Protein AF-A0AAD6KBG1-F1 (afdb_monomer_lite)

pLDDT: mean 76.65, std 17.68, range [28.45, 97.75]

Secondary structure (DSSP, 8-state):
-HHHHHHHTTTB-HHHHHHHHHHHTTT-S---S-HHHHHHHHHH-GGGT-----HHHHHHHHHHHHHHH-GGGB-GGGHHHHHHHHHHHHHHHHHHHHTGGGS-HHHHHHHHHHHHTPPPPPP-SS-------HHHHHHHHHHHHHHHHHHS-TTSPPPHHHHHHHHHHHHHHHHHH--TT------S---HHHHHHHHHHHHHHHHHHTT-S-HHHHHHHHHHH-TT----TTTHHHHHHHHHHHHHHHGGG-SS--HHHHHHHHHHHHHHHHTTTT-------------------

Organism: NCBI:txid889485

Foldseek 3Di:
DLVLCLVCLVFFDPVLLVQLLCLLVVNPDDPPDDSVVSSVSNVPGVLNVDDDDDPVNVVSVVSNVCSSLDLVRGDPVSSVVSLVLLVVLLVLLVVLLVCLVVFDLLLLVLLLCLLVVPFDDQFALDDDPPPDDSVNSSVSSNVSLVVQSVVADSNDQRDQSSLLSSVSSVLRCCLVVVDLPDPRPNSHDFDPVLNVLLVLLSLLLVLLVVVLDDLVLLVVLNCLRPVPDPDDSVCSSVSVSSSSSNCSSNVSRDPDDDPSSVVNSCSSVVSVVVVVVPDDDDDDPPDPDDDDDDDDD

Structure (mmCIF, N/CA/C/O backbone):
data_AF-A0AAD6KBG1-F1
#
_entry.id   AF-A0AAD6KBG1-F1
#
loop_
_atom_site.group_PDB
_atom_site.id
_atom_site.type_symbol
_atom_site.label_atom_id
_atom_site.label_alt_id
_atom_site.label_comp_id
_atom_site.label_asym_id
_atom_site.label_entity_id
_atom_site.label_seq_id
_atom_site.pdbx_PDB_ins_code
_atom_site.Cartn_x
_atom_site.Cartn_y
_atom_site.Cartn_z
_atom_site.occupancy
_atom_site.B_iso_or_equiv
_atom_site.auth_seq_id
_atom_site.auth_comp_id
_atom_site.auth_asym_id
_atom_site.auth_atom_id
_atom_site.pdbx_PDB_model_num
ATOM 1 N N . MET A 1 1 ? 21.901 -2.281 -3.910 1.00 68.38 1 MET A N 1
ATOM 2 C CA . MET A 1 1 ? 22.732 -1.721 -5.001 1.00 68.38 1 MET A CA 1
ATOM 3 C C . MET A 1 1 ? 23.914 -2.606 -5.423 1.00 68.38 1 MET A C 1
ATOM 5 O O . MET A 1 1 ? 23.948 -3.039 -6.568 1.00 68.38 1 MET A O 1
ATOM 9 N N . LYS A 1 2 ? 24.846 -2.957 -4.521 1.00 70.75 2 LYS A N 1
ATOM 10 C CA . LYS A 1 2 ? 26.037 -3.799 -4.805 1.00 70.75 2 LYS A CA 1
ATOM 11 C C . LYS A 1 2 ? 25.769 -5.059 -5.648 1.00 70.75 2 LYS A C 1
ATOM 13 O O . LYS A 1 2 ? 26.420 -5.268 -6.666 1.00 70.75 2 LYS A O 1
ATOM 18 N N . ARG A 1 3 ? 24.779 -5.877 -5.267 1.00 68.06 3 ARG A N 1
ATOM 19 C CA . ARG A 1 3 ? 24.407 -7.110 -5.994 1.00 68.06 3 ARG A CA 1
ATOM 20 C C . ARG A 1 3 ? 23.917 -6.840 -7.426 1.00 68.06 3 ARG A C 1
ATOM 22 O O . ARG A 1 3 ? 24.214 -7.611 -8.335 1.00 68.06 3 ARG A O 1
ATOM 29 N N . MET A 1 4 ? 23.205 -5.733 -7.632 1.00 68.62 4 MET A N 1
ATOM 30 C CA . MET A 1 4 ? 22.679 -5.327 -8.940 1.00 68.62 4 MET A CA 1
ATOM 31 C C . MET A 1 4 ? 23.795 -4.832 -9.866 1.00 68.62 4 MET A C 1
ATOM 33 O O . MET A 1 4 ? 23.851 -5.221 -11.026 1.00 68.62 4 MET A O 1
ATOM 37 N N . LEU A 1 5 ? 24.738 -4.048 -9.339 1.00 78.19 5 LEU A N 1
ATOM 38 C CA . LEU A 1 5 ? 25.905 -3.614 -10.106 1.00 78.19 5 LEU A CA 1
ATOM 39 C C . LEU A 1 5 ? 26.783 -4.805 -10.529 1.00 78.19 5 LEU A C 1
ATOM 41 O O . LEU A 1 5 ? 27.148 -4.920 -11.697 1.00 78.19 5 LEU A O 1
ATOM 45 N N . LEU A 1 6 ? 27.092 -5.714 -9.595 1.00 79.31 6 LEU A N 1
ATOM 46 C CA . LEU A 1 6 ? 27.935 -6.887 -9.864 1.00 79.31 6 LEU A CA 1
ATOM 47 C C . LEU A 1 6 ? 27.314 -7.844 -10.888 1.00 79.31 6 LEU A C 1
ATOM 49 O O . LEU A 1 6 ? 28.028 -8.351 -11.746 1.00 79.31 6 LEU A O 1
ATOM 53 N N . SER A 1 7 ? 25.997 -8.053 -10.837 1.00 75.12 7 SER A N 1
ATOM 54 C CA . SER A 1 7 ? 25.296 -8.918 -11.799 1.00 75.12 7 SER A CA 1
ATOM 55 C C . SER A 1 7 ? 25.211 -8.325 -13.209 1.00 75.12 7 SER A C 1
ATOM 57 O O . SER A 1 7 ? 25.108 -9.072 -14.177 1.00 75.12 7 SER A O 1
ATOM 59 N N . ARG A 1 8 ? 25.289 -6.995 -13.355 1.00 76.12 8 ARG A N 1
ATOM 60 C CA . ARG A 1 8 ? 25.165 -6.298 -14.650 1.00 76.12 8 ARG A CA 1
ATOM 61 C C . ARG A 1 8 ? 26.500 -5.885 -15.273 1.00 76.12 8 ARG A C 1
ATOM 63 O O . ARG A 1 8 ? 26.548 -5.488 -16.436 1.00 76.12 8 ARG A O 1
ATOM 70 N N . LEU A 1 9 ? 27.596 -6.027 -14.535 1.00 83.81 9 LEU A N 1
ATOM 71 C CA . LEU A 1 9 ? 28.958 -5.652 -14.933 1.00 83.81 9 LEU A CA 1
ATOM 72 C C . LEU A 1 9 ? 29.411 -6.304 -16.254 1.00 83.81 9 LEU A C 1
ATOM 74 O O . LEU A 1 9 ? 30.118 -5.689 -17.057 1.00 83.81 9 LEU A O 1
ATOM 78 N N . ASP A 1 10 ? 28.982 -7.541 -16.513 1.00 82.38 10 ASP A N 1
ATOM 79 C CA . ASP A 1 10 ? 29.280 -8.266 -17.754 1.00 82.38 10 ASP A CA 1
ATOM 80 C C . ASP A 1 10 ? 28.405 -7.858 -18.945 1.00 82.38 10 ASP A C 1
ATOM 82 O O . ASP A 1 10 ? 28.804 -8.095 -20.089 1.00 82.38 10 ASP A O 1
ATOM 86 N N . ALA A 1 11 ? 27.285 -7.185 -18.699 1.00 80.25 11 ALA A N 1
ATOM 87 C CA . ALA A 1 11 ? 26.345 -6.728 -19.718 1.00 80.25 11 ALA A CA 1
ATOM 88 C C . ALA A 1 11 ? 26.628 -5.283 -20.185 1.00 80.25 11 ALA A C 1
ATOM 90 O O . ALA A 1 11 ? 26.297 -4.922 -21.318 1.00 80.25 11 ALA A O 1
ATOM 91 N N . LEU A 1 12 ? 27.300 -4.473 -19.357 1.00 84.06 12 LEU A N 1
ATOM 92 C CA . LEU A 1 12 ? 27.691 -3.103 -19.703 1.00 84.06 12 LEU A CA 1
ATOM 93 C C . LEU A 1 12 ? 28.677 -3.057 -20.886 1.00 84.06 12 LEU A C 1
ATOM 95 O O . LEU A 1 12 ? 29.625 -3.861 -20.993 1.00 84.06 12 LEU A O 1
ATOM 99 N N . ASN A 1 13 ? 28.461 -2.079 -21.768 1.00 84.19 13 ASN A N 1
ATOM 100 C CA . ASN A 1 13 ? 29.388 -1.715 -22.834 1.00 84.19 13 ASN A CA 1
ATOM 101 C C . ASN A 1 13 ? 30.577 -0.911 -22.267 1.00 84.19 13 ASN A C 1
ATOM 103 O O . ASN A 1 13 ? 30.634 -0.600 -21.075 1.00 84.19 13 ASN A O 1
ATOM 107 N N . ASN A 1 14 ? 31.578 -0.618 -23.100 1.00 85.50 14 ASN A N 1
ATOM 108 C CA . ASN A 1 14 ? 32.793 0.057 -22.627 1.00 85.50 14 ASN A CA 1
ATOM 109 C C . ASN A 1 14 ? 32.503 1.475 -22.105 1.00 85.50 14 ASN A C 1
ATOM 111 O O . ASN A 1 14 ? 33.122 1.890 -21.130 1.00 85.50 14 ASN A O 1
ATOM 115 N N . LYS A 1 15 ? 31.527 2.182 -22.694 1.00 85.50 15 LYS A N 1
ATOM 116 C CA . LYS A 1 15 ? 31.081 3.505 -22.237 1.00 85.50 15 LYS A CA 1
ATOM 117 C C . LYS A 1 15 ? 30.413 3.419 -20.863 1.00 85.50 15 LYS A C 1
ATOM 119 O O . LYS A 1 15 ? 30.793 4.156 -19.962 1.00 85.50 15 LYS A O 1
ATOM 124 N N . GLY A 1 16 ? 29.488 2.478 -20.673 1.00 85.69 16 GLY A N 1
ATOM 125 C CA . GLY A 1 16 ? 28.824 2.232 -19.393 1.00 85.69 16 GLY A CA 1
ATOM 126 C C . GLY A 1 16 ? 29.807 1.865 -18.282 1.00 85.69 16 GLY A C 1
ATOM 127 O O . GLY A 1 16 ? 29.756 2.437 -17.197 1.00 85.69 16 GLY A O 1
ATOM 128 N N . LEU A 1 17 ? 30.761 0.971 -18.565 1.00 87.44 17 LEU A N 1
ATOM 129 C CA . LEU A 1 17 ? 31.823 0.615 -17.615 1.00 87.44 17 LEU A CA 1
ATOM 130 C C . LEU A 1 17 ? 32.718 1.804 -17.270 1.00 87.44 17 LEU A C 1
ATOM 132 O O . LEU A 1 17 ? 33.063 1.981 -16.106 1.00 87.44 17 LEU A O 1
ATOM 136 N N . HIS A 1 18 ? 33.065 2.625 -18.259 1.00 85.88 18 HIS A N 1
ATOM 137 C CA . HIS A 1 18 ? 33.866 3.821 -18.042 1.00 85.88 18 HIS A CA 1
ATOM 138 C C . HIS A 1 18 ? 33.138 4.839 -17.155 1.00 85.88 18 HIS A C 1
ATOM 140 O O . HIS A 1 18 ? 33.730 5.345 -16.209 1.00 85.88 18 HIS A O 1
ATOM 146 N N . LEU A 1 19 ? 31.850 5.099 -17.409 1.00 87.12 19 LEU A N 1
ATOM 147 C CA . LEU A 1 19 ? 31.040 6.023 -16.607 1.00 87.12 19 LEU A CA 1
ATOM 148 C C . LEU A 1 19 ? 30.915 5.557 -15.153 1.00 87.12 19 LEU A C 1
ATOM 150 O O . LEU A 1 19 ? 31.129 6.344 -14.235 1.00 87.12 19 LEU A O 1
ATOM 154 N N . VAL A 1 20 ? 30.636 4.267 -14.943 1.00 87.94 20 VAL A N 1
ATOM 155 C CA . VAL A 1 20 ? 30.547 3.674 -13.601 1.00 87.94 20 VAL A CA 1
ATOM 156 C C . VAL A 1 20 ? 31.894 3.729 -12.880 1.00 87.94 20 VAL A C 1
ATOM 158 O O . VAL A 1 20 ? 31.947 4.097 -11.709 1.00 87.94 20 VAL A O 1
ATOM 161 N N . ALA A 1 21 ? 32.989 3.390 -13.564 1.00 86.19 21 ALA A N 1
ATOM 162 C CA . ALA A 1 21 ? 34.320 3.434 -12.972 1.00 86.19 21 ALA A CA 1
ATOM 163 C C . ALA A 1 21 ? 34.720 4.873 -12.614 1.00 86.19 21 ALA A C 1
ATOM 165 O O . ALA A 1 21 ? 35.153 5.117 -11.494 1.00 86.19 21 ALA A O 1
ATOM 166 N N . LYS A 1 22 ? 34.487 5.833 -13.518 1.00 85.31 22 LYS A N 1
ATOM 167 C CA . LYS A 1 22 ? 34.753 7.260 -13.297 1.00 85.31 22 LYS A CA 1
ATOM 168 C C . LYS A 1 22 ? 33.977 7.807 -12.100 1.00 85.31 22 LYS A C 1
ATOM 170 O O . LYS A 1 22 ? 34.563 8.521 -11.292 1.00 85.31 22 LYS A O 1
ATOM 175 N N . LEU A 1 23 ? 32.700 7.444 -11.976 1.00 85.88 23 LEU A N 1
ATOM 176 C CA . LEU A 1 23 ? 31.851 7.836 -10.852 1.00 85.88 23 LEU A CA 1
ATOM 177 C C . LEU A 1 23 ? 32.376 7.270 -9.522 1.00 85.88 23 LEU A C 1
ATOM 179 O O . LEU A 1 23 ? 32.490 8.000 -8.546 1.00 85.88 23 LEU A O 1
ATOM 183 N N . LEU A 1 24 ? 32.762 5.992 -9.496 1.00 82.75 24 LEU A N 1
ATOM 184 C CA . LEU A 1 24 ? 33.246 5.315 -8.286 1.00 82.75 24 LEU A CA 1
ATOM 185 C C . LEU A 1 24 ? 34.666 5.710 -7.858 1.00 82.75 24 LEU A C 1
ATOM 187 O O . LEU A 1 24 ? 35.034 5.488 -6.706 1.00 82.75 24 LEU A O 1
ATOM 191 N N . THR A 1 25 ? 35.475 6.257 -8.767 1.00 78.44 25 THR A N 1
ATOM 192 C CA . THR A 1 25 ? 36.850 6.695 -8.477 1.00 78.44 25 THR A CA 1
ATOM 193 C C . THR A 1 25 ? 37.008 8.214 -8.444 1.00 78.44 25 THR A C 1
ATOM 195 O O . THR A 1 25 ? 38.142 8.688 -8.425 1.00 78.44 25 THR A O 1
ATOM 198 N N . GLY A 1 26 ? 35.920 8.990 -8.530 1.00 73.19 26 GLY A N 1
ATOM 199 C CA . GLY A 1 26 ? 35.981 10.457 -8.598 1.00 73.19 26 GLY A CA 1
ATOM 200 C C . GLY A 1 26 ? 36.807 10.984 -9.780 1.00 73.19 26 GLY A C 1
ATOM 201 O O . GLY A 1 26 ? 37.419 12.041 -9.692 1.00 73.19 26 GLY A O 1
ATOM 202 N N . GLY A 1 27 ? 36.905 10.216 -10.870 1.00 69.38 27 GLY A N 1
ATOM 203 C CA . GLY A 1 27 ? 37.733 10.560 -12.031 1.00 69.38 27 GLY A CA 1
ATOM 204 C C . GLY A 1 27 ? 39.252 10.446 -11.841 1.00 69.38 27 GLY A C 1
ATOM 205 O O . GLY A 1 27 ? 39.979 10.768 -12.772 1.00 69.38 27 GLY A O 1
ATOM 206 N N . ALA A 1 28 ? 39.741 9.936 -10.705 1.00 62.44 28 ALA A N 1
ATOM 207 C CA . ALA A 1 28 ? 41.174 9.845 -10.396 1.00 62.44 28 ALA A CA 1
ATOM 208 C C . ALA A 1 28 ? 41.980 8.864 -11.277 1.00 62.44 28 ALA A C 1
ATOM 210 O O . ALA A 1 28 ? 43.204 8.806 -11.182 1.00 62.44 28 ALA A O 1
ATOM 211 N N . VAL A 1 29 ? 41.315 8.065 -12.117 1.00 62.19 29 VAL A N 1
ATOM 212 C CA . VAL A 1 29 ? 41.956 7.042 -12.950 1.00 62.19 29 VAL A CA 1
ATOM 213 C C . VAL A 1 29 ? 41.668 7.331 -14.421 1.00 62.19 29 VAL A C 1
ATOM 215 O O . VAL A 1 29 ? 40.521 7.276 -14.866 1.00 62.19 29 VAL A O 1
ATOM 218 N N . ASN A 1 30 ? 42.723 7.593 -15.196 1.00 60.47 30 ASN A N 1
ATOM 219 C CA . ASN A 1 30 ? 42.636 7.687 -16.652 1.00 60.47 30 ASN A CA 1
ATOM 220 C C . ASN A 1 30 ? 42.481 6.280 -17.239 1.00 60.47 30 ASN A C 1
ATOM 222 O O . ASN A 1 30 ? 43.441 5.527 -17.407 1.00 60.47 30 ASN A O 1
ATOM 226 N N . PHE A 1 31 ? 41.238 5.898 -17.523 1.00 61.97 31 PHE A N 1
ATOM 227 C CA . PHE A 1 31 ? 40.913 4.605 -18.116 1.00 61.97 31 PHE A CA 1
ATOM 228 C C . PHE A 1 31 ? 41.164 4.608 -19.632 1.00 61.97 31 PHE A C 1
ATOM 230 O O . PHE A 1 31 ? 40.227 4.468 -20.410 1.00 61.97 31 PHE A O 1
ATOM 237 N N . GLU A 1 32 ? 42.420 4.700 -20.072 1.00 56.19 32 GLU A N 1
ATOM 238 C CA . GLU A 1 32 ? 42.781 4.474 -2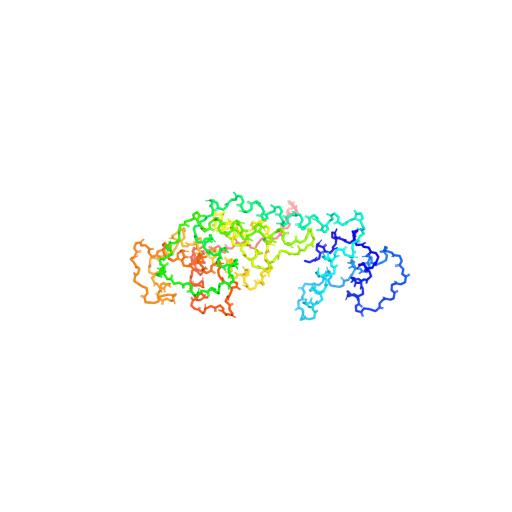1.487 1.00 56.19 32 GLU A CA 1
ATOM 239 C C . GLU A 1 32 ? 42.694 2.990 -21.905 1.00 56.19 32 GLU A C 1
ATOM 241 O O . GLU A 1 32 ? 43.158 2.595 -22.968 1.00 56.19 32 GLU A O 1
ATOM 246 N N . THR A 1 33 ? 42.133 2.099 -21.080 1.00 58.59 33 THR A N 1
ATOM 247 C CA . THR A 1 33 ? 42.447 0.669 -21.180 1.00 58.59 33 THR A CA 1
ATOM 248 C C . THR A 1 33 ? 41.277 -0.297 -21.057 1.00 58.59 33 THR A C 1
ATOM 250 O O . THR A 1 33 ? 40.232 -0.038 -20.464 1.00 58.59 33 THR A O 1
ATOM 253 N N . ALA A 1 34 ? 41.536 -1.465 -21.650 1.00 70.81 34 ALA A N 1
ATOM 254 C CA . ALA A 1 34 ? 40.691 -2.630 -21.828 1.00 70.81 34 ALA A CA 1
ATOM 255 C C . ALA A 1 34 ? 39.693 -2.917 -20.696 1.00 70.81 34 ALA A C 1
ATOM 257 O O . ALA A 1 34 ? 40.028 -2.973 -19.512 1.00 70.81 34 ALA A O 1
ATOM 258 N N . ARG A 1 35 ? 38.475 -3.257 -21.123 1.00 81.75 35 ARG A N 1
ATOM 259 C CA . ARG A 1 35 ? 37.300 -3.655 -20.338 1.00 81.75 35 ARG A CA 1
ATOM 260 C C . ARG A 1 35 ? 37.581 -4.403 -19.028 1.00 81.75 35 ARG A C 1
ATOM 262 O O . ARG A 1 35 ? 36.941 -4.117 -18.023 1.00 81.75 35 ARG A O 1
ATOM 269 N N . LYS A 1 36 ? 38.514 -5.364 -19.026 1.00 81.50 36 LYS A N 1
ATOM 270 C CA . LYS A 1 36 ? 38.871 -6.165 -17.841 1.00 81.50 36 LYS A CA 1
ATOM 271 C C . LYS A 1 36 ? 39.338 -5.286 -16.672 1.00 81.50 36 LYS A C 1
ATOM 273 O O . LYS A 1 36 ? 38.909 -5.517 -15.550 1.00 81.50 36 LYS A O 1
ATOM 278 N N . LYS A 1 37 ? 40.137 -4.248 -16.938 1.00 80.19 37 LYS A N 1
ATOM 279 C CA . LYS A 1 37 ? 40.648 -3.331 -15.908 1.00 80.19 37 LYS A CA 1
ATOM 280 C C . LYS A 1 37 ? 39.537 -2.481 -15.290 1.00 80.19 37 LYS A C 1
ATOM 282 O O . LYS A 1 37 ? 39.473 -2.390 -14.070 1.00 80.19 37 LYS A O 1
ATOM 287 N N . MET A 1 38 ? 38.617 -1.943 -16.100 1.00 85.12 38 MET A N 1
ATOM 288 C CA . MET A 1 38 ? 37.466 -1.179 -15.585 1.00 85.12 38 MET A CA 1
ATOM 289 C C . MET A 1 38 ? 36.618 -2.025 -14.626 1.00 85.12 38 MET A C 1
ATOM 291 O O . MET A 1 38 ? 36.229 -1.557 -13.562 1.00 85.12 38 MET A O 1
ATOM 295 N N . LYS A 1 39 ? 36.381 -3.299 -14.962 1.00 86.06 39 LYS A N 1
ATOM 296 C CA . LYS A 1 39 ? 35.625 -4.209 -14.092 1.00 86.06 39 LYS A CA 1
ATOM 297 C C . LYS A 1 39 ? 36.311 -4.465 -12.757 1.00 86.06 39 LYS A C 1
ATOM 299 O O . LYS A 1 39 ? 35.637 -4.474 -11.734 1.00 86.06 39 LYS A O 1
ATOM 304 N N . GLU A 1 40 ? 37.623 -4.685 -12.768 1.00 84.69 40 GLU A N 1
ATOM 305 C CA . GLU A 1 40 ? 38.382 -4.915 -11.537 1.00 84.69 40 GLU A CA 1
ATOM 306 C C . GLU A 1 40 ? 38.374 -3.681 -10.634 1.00 84.69 40 GLU A C 1
ATOM 308 O O . GLU A 1 40 ? 38.103 -3.806 -9.443 1.00 84.69 40 GLU A O 1
ATOM 313 N N . VAL A 1 41 ? 38.528 -2.482 -11.200 1.00 83.69 41 VAL A N 1
ATOM 314 C CA . VAL A 1 41 ? 38.420 -1.229 -10.438 1.00 83.69 41 VAL A CA 1
ATOM 315 C C . VAL A 1 41 ? 37.031 -1.071 -9.814 1.00 83.69 41 VAL A C 1
ATOM 317 O O . VAL A 1 41 ? 36.922 -0.777 -8.625 1.00 83.69 41 VAL A O 1
ATOM 320 N N . ILE A 1 42 ? 35.963 -1.344 -10.572 1.00 85.50 42 ILE A N 1
ATOM 321 C CA . ILE A 1 42 ? 34.590 -1.285 -10.048 1.00 85.50 42 ILE A CA 1
ATOM 322 C C . ILE A 1 42 ? 34.412 -2.270 -8.884 1.00 85.50 42 ILE A C 1
ATOM 324 O O . ILE A 1 42 ? 33.906 -1.875 -7.834 1.00 85.50 42 ILE A O 1
ATOM 328 N N . LYS A 1 43 ? 34.864 -3.526 -9.035 1.00 83.50 43 LYS A N 1
ATOM 329 C CA . LYS A 1 43 ? 34.784 -4.567 -7.990 1.00 83.50 43 LYS A CA 1
ATOM 330 C C . LYS A 1 43 ? 35.583 -4.212 -6.735 1.00 83.50 43 LYS A C 1
ATOM 332 O O . LYS A 1 43 ? 35.192 -4.603 -5.638 1.00 83.50 43 LYS A O 1
ATOM 337 N N . GLN A 1 44 ? 36.707 -3.516 -6.895 1.00 80.12 44 GLN A N 1
ATOM 338 C CA . GLN A 1 44 ? 37.600 -3.149 -5.799 1.00 80.12 44 GLN A CA 1
ATOM 339 C C . GLN A 1 44 ? 37.211 -1.838 -5.107 1.00 80.12 44 GLN A C 1
ATOM 341 O O . GLN A 1 44 ? 37.740 -1.576 -4.025 1.00 80.12 44 GLN A O 1
ATOM 346 N N . SER A 1 45 ? 36.293 -1.054 -5.685 1.00 78.25 45 SER A N 1
ATOM 347 C CA . SER A 1 45 ? 35.868 0.236 -5.134 1.00 78.25 45 SER A CA 1
ATOM 348 C C . SER A 1 45 ? 35.417 0.137 -3.670 1.00 78.25 45 SER A C 1
ATOM 350 O O . SER A 1 45 ? 34.714 -0.794 -3.264 1.00 78.25 45 SER A O 1
ATOM 352 N N . ARG A 1 46 ? 35.825 1.130 -2.866 1.00 70.12 46 ARG A N 1
ATOM 353 C CA . ARG A 1 46 ? 35.480 1.231 -1.434 1.00 70.12 46 ARG A CA 1
ATOM 354 C C . ARG A 1 46 ? 33.970 1.301 -1.211 1.00 70.12 46 ARG A C 1
ATOM 356 O O . ARG A 1 46 ? 33.472 0.732 -0.249 1.00 70.12 46 ARG A O 1
ATOM 363 N N . PHE A 1 47 ? 33.248 1.860 -2.180 1.00 67.44 47 PHE A N 1
ATOM 364 C CA . PHE A 1 47 ? 31.786 1.893 -2.234 1.00 67.44 47 PHE A CA 1
ATOM 365 C C . PHE A 1 47 ? 31.126 0.502 -2.182 1.00 67.44 47 PHE A C 1
ATOM 367 O O . PHE A 1 47 ? 29.982 0.363 -1.764 1.00 67.44 47 PHE A O 1
ATOM 374 N N . LEU A 1 48 ? 31.827 -0.560 -2.602 1.00 64.06 48 LEU A N 1
ATOM 375 C CA . LEU A 1 48 ? 31.338 -1.936 -2.475 1.00 64.06 48 LEU A CA 1
ATOM 376 C C . LEU A 1 48 ? 31.786 -2.621 -1.176 1.00 64.06 48 LEU A C 1
ATOM 378 O O . LEU A 1 48 ? 31.384 -3.766 -0.950 1.00 64.06 48 LEU A O 1
ATOM 382 N N . ARG A 1 49 ? 32.616 -1.981 -0.346 1.00 60.94 49 ARG A N 1
ATOM 383 C CA . ARG A 1 49 ? 33.173 -2.554 0.890 1.00 60.94 49 ARG A CA 1
ATOM 384 C C . ARG A 1 49 ? 32.593 -1.937 2.164 1.00 60.94 49 ARG A C 1
ATOM 386 O O . ARG A 1 49 ? 32.352 -2.706 3.087 1.00 60.94 49 ARG A O 1
ATOM 393 N N . ASP A 1 50 ? 32.329 -0.632 2.200 1.00 60.03 50 ASP A N 1
ATOM 394 C CA . ASP A 1 50 ? 31.828 0.047 3.405 1.00 60.03 50 ASP A CA 1
ATOM 395 C C . ASP A 1 50 ? 30.294 0.064 3.512 1.00 60.03 50 ASP A C 1
ATOM 397 O O . ASP A 1 50 ? 29.586 0.183 2.513 1.00 60.03 50 ASP A O 1
ATOM 401 N N . GLN A 1 51 ? 29.786 -0.081 4.743 1.00 53.44 51 GLN A N 1
ATOM 402 C CA . GLN A 1 51 ? 28.354 -0.053 5.093 1.00 53.44 51 GLN A CA 1
ATOM 403 C C . GLN A 1 51 ? 27.896 1.279 5.716 1.00 53.44 51 GLN A C 1
ATOM 405 O O . GLN A 1 51 ? 26.702 1.442 5.961 1.00 53.44 51 GLN A O 1
ATOM 410 N N . ASN A 1 52 ? 28.808 2.221 5.981 1.00 50.16 52 ASN A N 1
ATOM 411 C CA . ASN A 1 52 ? 28.468 3.478 6.650 1.00 50.16 52 ASN A CA 1
ATOM 412 C C . ASN A 1 52 ? 28.032 4.550 5.652 1.00 50.16 52 ASN A C 1
ATOM 414 O O . ASN A 1 52 ? 28.726 4.811 4.672 1.00 50.16 52 ASN A O 1
ATOM 418 N N . CYS A 1 53 ? 26.870 5.138 5.933 1.00 48.31 53 CYS A N 1
ATOM 419 C CA . CYS A 1 53 ? 26.135 6.039 5.058 1.00 48.31 53 CYS A CA 1
ATOM 420 C C . CYS A 1 53 ? 26.498 7.500 5.373 1.00 48.31 53 CYS A C 1
ATOM 422 O O . CYS A 1 53 ? 26.072 8.019 6.403 1.00 48.31 53 CYS A O 1
ATOM 424 N N . ASP A 1 54 ? 27.248 8.148 4.480 1.00 55.88 54 ASP A N 1
ATOM 425 C CA . ASP A 1 54 ? 27.416 9.608 4.444 1.00 55.88 54 ASP A CA 1
ATOM 426 C C . ASP A 1 54 ? 26.522 10.213 3.347 1.00 55.88 54 ASP A C 1
ATOM 428 O O . ASP A 1 54 ? 26.166 9.540 2.374 1.00 55.88 54 ASP A O 1
ATOM 432 N N . GLN A 1 55 ? 26.175 11.498 3.476 1.00 52.03 55 GLN A N 1
ATOM 433 C CA . GLN A 1 55 ? 25.313 12.243 2.542 1.00 52.03 55 GLN A CA 1
ATOM 434 C C . GLN A 1 55 ? 25.780 12.113 1.072 1.00 52.03 55 GLN A C 1
ATOM 436 O O . GLN A 1 55 ? 24.961 11.878 0.180 1.00 52.03 55 GLN A O 1
ATOM 441 N N . ASP A 1 56 ? 27.098 12.138 0.841 1.00 58.59 56 ASP A N 1
ATOM 442 C CA . ASP A 1 56 ? 27.741 12.016 -0.478 1.00 58.59 56 ASP A CA 1
ATOM 443 C C . ASP A 1 56 ? 27.529 10.638 -1.136 1.00 58.59 56 ASP A C 1
ATOM 445 O O . ASP A 1 56 ? 27.535 10.505 -2.362 1.00 58.59 56 ASP A O 1
ATOM 449 N N . GLN A 1 57 ? 27.282 9.585 -0.348 1.00 67.69 57 GLN A N 1
ATOM 450 C CA . GLN A 1 57 ? 27.001 8.256 -0.898 1.00 67.69 57 GLN A CA 1
ATOM 451 C C . GLN A 1 57 ? 25.605 8.164 -1.521 1.00 67.69 57 GLN A C 1
ATOM 453 O O . GLN A 1 57 ? 25.404 7.368 -2.440 1.00 67.69 57 GLN A O 1
ATOM 458 N N . THR A 1 58 ? 24.647 8.975 -1.064 1.00 66.00 58 THR A N 1
ATOM 459 C CA . THR A 1 58 ? 23.260 8.939 -1.557 1.00 66.00 58 THR A CA 1
ATOM 460 C C . THR A 1 58 ? 23.164 9.454 -2.993 1.00 66.00 58 THR A C 1
ATOM 462 O O . THR A 1 58 ? 22.513 8.832 -3.835 1.00 66.00 58 THR A O 1
ATOM 465 N N . GLU A 1 59 ? 23.873 10.535 -3.315 1.00 73.38 59 GLU A N 1
ATOM 466 C CA . GLU A 1 59 ? 23.930 11.075 -4.678 1.00 73.38 59 GLU A CA 1
ATOM 467 C C . GLU A 1 59 ? 24.645 10.109 -5.635 1.00 73.38 59 GLU A C 1
ATOM 469 O O . GLU A 1 59 ? 24.143 9.800 -6.720 1.00 73.38 59 GLU A O 1
ATOM 474 N N . ILE A 1 60 ? 25.765 9.525 -5.193 1.00 76.25 60 ILE A N 1
ATOM 475 C CA . ILE A 1 60 ? 26.493 8.500 -5.951 1.00 76.25 60 ILE A CA 1
ATOM 476 C C . ILE A 1 60 ? 25.608 7.269 -6.204 1.00 76.25 60 ILE A C 1
ATOM 478 O O . ILE A 1 60 ? 25.633 6.720 -7.308 1.00 76.25 60 ILE A O 1
ATOM 482 N N . LEU A 1 61 ? 24.792 6.844 -5.228 1.00 74.94 61 LEU A N 1
ATOM 483 C CA . LEU A 1 61 ? 23.831 5.745 -5.382 1.00 74.94 61 LEU A CA 1
ATOM 484 C C . LEU A 1 61 ? 22.784 6.041 -6.460 1.00 74.94 61 LEU A C 1
ATOM 486 O O . LEU A 1 61 ? 22.522 5.164 -7.288 1.00 74.94 61 LEU A O 1
ATOM 490 N N . MET A 1 62 ? 22.213 7.249 -6.477 1.00 75.88 62 MET A N 1
ATOM 491 C CA . MET A 1 62 ? 21.236 7.646 -7.497 1.00 75.88 62 MET A CA 1
ATOM 492 C C . MET A 1 62 ? 21.859 7.685 -8.894 1.00 75.88 62 MET A C 1
ATOM 494 O O . MET A 1 62 ? 21.304 7.120 -9.839 1.00 75.88 62 MET A O 1
ATOM 498 N N . LEU A 1 63 ? 23.045 8.282 -9.028 1.00 80.56 63 LEU A N 1
ATOM 499 C CA . LEU A 1 63 ? 23.759 8.351 -10.304 1.00 80.56 63 LEU A CA 1
ATOM 500 C C . LEU A 1 63 ? 24.156 6.958 -10.810 1.00 80.56 63 LEU A C 1
ATOM 502 O O . LEU A 1 63 ? 23.989 6.652 -11.992 1.00 80.56 63 LEU A O 1
ATOM 506 N N . LEU A 1 64 ? 24.614 6.074 -9.917 1.00 83.44 64 LEU A N 1
ATOM 507 C CA . LEU A 1 64 ? 24.874 4.671 -10.239 1.00 83.44 64 LEU A CA 1
ATOM 508 C C . LEU A 1 64 ? 23.605 3.958 -10.694 1.00 83.44 64 LEU A C 1
ATOM 510 O O . LEU A 1 64 ? 23.657 3.229 -11.682 1.00 83.44 64 LEU A O 1
ATOM 514 N N . TYR A 1 65 ? 22.486 4.150 -9.990 1.00 77.31 65 TYR A N 1
ATOM 515 C CA . TYR A 1 65 ? 21.201 3.548 -10.341 1.00 77.31 65 TYR A CA 1
ATOM 516 C C . TYR A 1 65 ? 20.784 3.948 -11.753 1.00 77.31 65 TYR A C 1
ATOM 518 O O . TYR A 1 65 ? 20.479 3.084 -12.574 1.00 77.31 65 TYR A O 1
ATOM 526 N N . HIS A 1 66 ? 20.864 5.237 -12.070 1.00 78.31 66 HIS A N 1
ATOM 527 C CA . HIS A 1 66 ? 20.500 5.732 -13.388 1.00 78.31 66 HIS A CA 1
ATOM 528 C C . HIS A 1 66 ? 21.434 5.191 -14.485 1.00 78.31 66 HIS A C 1
ATOM 530 O O . HIS A 1 66 ? 20.975 4.712 -15.525 1.00 78.31 66 HIS A O 1
ATOM 536 N N . LEU A 1 67 ? 22.746 5.151 -14.226 1.00 81.62 67 LEU A N 1
ATOM 537 C CA . LEU A 1 67 ? 23.740 4.623 -15.165 1.00 81.62 67 LEU A CA 1
ATOM 538 C C . LEU A 1 67 ? 23.557 3.134 -15.474 1.00 81.62 67 LEU A C 1
ATOM 540 O O . LEU A 1 67 ? 23.696 2.745 -16.635 1.00 81.62 67 LEU A O 1
ATOM 544 N N . ILE A 1 68 ? 23.251 2.303 -14.473 1.00 79.38 68 ILE A N 1
ATOM 545 C CA . ILE A 1 68 ? 23.114 0.847 -14.660 1.00 79.38 68 ILE A CA 1
ATOM 546 C C . ILE A 1 68 ? 21.709 0.397 -15.071 1.00 79.38 68 ILE A C 1
ATOM 548 O O . ILE A 1 68 ? 21.497 -0.800 -15.281 1.00 79.38 68 ILE A O 1
ATOM 552 N N . ASN A 1 69 ? 20.760 1.326 -15.176 1.00 70.50 69 ASN A N 1
ATOM 553 C CA . ASN A 1 69 ? 19.430 1.098 -15.746 1.00 70.50 69 ASN A CA 1
ATOM 554 C C . ASN A 1 69 ? 19.259 1.732 -17.135 1.00 70.50 69 ASN A C 1
ATOM 556 O O . ASN A 1 69 ? 18.322 1.390 -17.842 1.00 70.50 69 ASN A O 1
ATOM 560 N N . SER A 1 70 ? 20.186 2.597 -17.548 1.00 74.19 70 SER A N 1
ATOM 561 C CA . SER A 1 70 ? 20.215 3.246 -18.861 1.00 74.19 70 SER A CA 1
ATOM 562 C C . SER A 1 70 ? 20.528 2.257 -20.002 1.00 74.19 70 SER A C 1
ATOM 564 O O . SER A 1 70 ? 21.671 1.789 -20.082 1.00 74.19 70 SER A O 1
ATOM 566 N N . PRO A 1 71 ? 19.584 1.961 -20.920 1.00 67.56 71 PRO A N 1
ATOM 567 C CA . PRO A 1 71 ? 19.762 0.975 -21.996 1.00 67.56 71 PRO A CA 1
ATOM 568 C C . PRO A 1 71 ? 20.980 1.240 -22.897 1.00 67.56 71 PRO A C 1
ATOM 570 O O . PRO A 1 71 ? 21.698 0.317 -23.279 1.00 67.56 71 PRO A O 1
ATOM 573 N N . GLN A 1 72 ? 21.290 2.511 -23.153 1.00 75.94 72 GLN A N 1
ATOM 574 C CA . GLN A 1 72 ? 22.425 2.985 -23.952 1.00 75.94 72 GLN A CA 1
ATOM 575 C C . GLN A 1 72 ? 23.808 2.610 -23.383 1.00 75.94 72 GLN A C 1
ATOM 577 O O . GLN A 1 72 ? 24.823 2.697 -24.079 1.00 75.94 72 GLN A O 1
ATOM 582 N N . ASN A 1 73 ? 23.874 2.186 -22.117 1.00 81.81 73 ASN A N 1
ATOM 583 C CA . ASN A 1 73 ? 25.109 1.762 -21.455 1.00 81.81 73 ASN A CA 1
ATOM 584 C C . ASN A 1 73 ? 25.356 0.247 -21.551 1.00 81.81 73 ASN A C 1
ATOM 586 O O . ASN A 1 73 ? 26.382 -0.242 -21.066 1.00 81.81 73 ASN A O 1
ATOM 590 N N . PHE A 1 74 ? 24.461 -0.502 -22.197 1.00 74.75 74 PHE A N 1
ATOM 591 C CA . PHE A 1 74 ? 24.562 -1.947 -22.383 1.00 74.75 74 PHE A CA 1
ATOM 592 C C . PHE A 1 74 ? 25.040 -2.309 -23.790 1.00 74.75 74 PHE A C 1
ATOM 594 O O . PHE A 1 74 ? 25.015 -1.503 -24.720 1.00 74.75 74 PHE A O 1
ATOM 601 N N . ARG A 1 75 ? 25.583 -3.520 -23.937 1.00 75.31 75 ARG A N 1
ATOM 602 C CA . ARG A 1 75 ? 25.912 -4.087 -25.255 1.00 75.31 75 ARG A CA 1
ATOM 603 C C . ARG A 1 75 ? 24.611 -4.417 -25.990 1.00 75.31 75 ARG A C 1
ATOM 605 O O . ARG A 1 75 ? 23.689 -4.893 -25.337 1.00 75.31 75 ARG A O 1
ATOM 612 N N . GLU A 1 76 ? 24.557 -4.247 -27.313 1.00 60.78 76 GLU A N 1
ATOM 613 C CA . GLU A 1 76 ? 23.357 -4.541 -28.129 1.00 60.78 76 GLU A CA 1
ATOM 614 C C . GLU A 1 76 ? 22.803 -5.952 -27.868 1.00 60.78 76 GLU A C 1
ATOM 616 O O . GLU A 1 76 ? 21.621 -6.112 -27.581 1.00 60.78 76 GLU A O 1
ATOM 621 N N . ASN A 1 77 ? 23.676 -6.961 -27.785 1.00 53.81 77 ASN A N 1
ATOM 622 C CA . ASN A 1 77 ? 23.281 -8.349 -27.494 1.00 53.81 77 ASN A CA 1
ATOM 623 C C . ASN A 1 77 ? 22.899 -8.602 -26.019 1.00 53.81 77 ASN A C 1
ATOM 625 O O . ASN A 1 77 ? 22.476 -9.698 -25.663 1.00 53.81 77 ASN A O 1
ATOM 629 N N . CYS A 1 78 ? 23.075 -7.612 -25.140 1.00 49.06 78 CYS A N 1
ATOM 630 C CA . CYS A 1 78 ? 22.724 -7.660 -23.718 1.00 49.06 78 CYS A CA 1
ATOM 631 C C . CYS A 1 78 ? 21.590 -6.689 -23.352 1.00 49.06 78 CYS A C 1
ATOM 633 O O . CYS A 1 78 ? 21.223 -6.621 -22.177 1.00 49.06 78 CYS A O 1
ATOM 635 N N . LEU A 1 79 ? 21.000 -5.984 -24.331 1.00 50.09 79 LEU A N 1
ATOM 636 C CA . LEU A 1 79 ? 19.778 -5.193 -24.143 1.00 50.09 79 LEU A CA 1
ATOM 637 C C . LEU A 1 79 ? 18.644 -6.050 -23.568 1.00 50.09 79 LEU A C 1
ATOM 639 O O . LEU A 1 79 ? 17.837 -5.545 -22.800 1.00 50.09 79 LEU A O 1
ATOM 643 N N . ALA A 1 80 ? 18.664 -7.362 -23.823 1.00 49.81 80 ALA A N 1
ATOM 644 C CA . ALA A 1 80 ? 17.779 -8.347 -23.210 1.00 49.81 80 ALA A CA 1
ATOM 645 C C . ALA A 1 80 ? 17.761 -8.315 -21.669 1.00 49.81 80 ALA A C 1
ATOM 647 O O . ALA A 1 80 ? 16.750 -8.691 -21.102 1.00 49.81 80 ALA A O 1
ATOM 648 N N . LEU A 1 81 ? 18.817 -7.861 -20.977 1.00 44.38 81 LEU A N 1
ATOM 649 C CA . LEU A 1 81 ? 18.882 -7.845 -19.503 1.00 44.38 81 LEU A CA 1
ATOM 650 C C . LEU A 1 81 ? 18.272 -6.571 -18.878 1.00 44.38 81 LEU A C 1
ATOM 652 O O . LEU A 1 81 ? 17.687 -6.605 -17.794 1.00 44.38 81 LEU A O 1
ATOM 656 N N . ALA A 1 82 ? 18.399 -5.431 -19.565 1.00 43.69 82 ALA A N 1
ATOM 657 C CA . ALA A 1 82 ? 17.638 -4.227 -19.232 1.00 43.69 82 ALA A CA 1
ATOM 658 C C . ALA A 1 82 ? 16.166 -4.459 -19.605 1.00 43.69 82 ALA A C 1
ATOM 660 O O . ALA A 1 82 ? 15.289 -4.375 -18.744 1.00 43.69 82 ALA A O 1
ATOM 661 N N . ASN A 1 83 ? 15.925 -4.920 -20.836 1.00 45.69 83 ASN A N 1
ATOM 662 C CA . ASN A 1 83 ? 14.610 -5.302 -21.339 1.00 45.69 83 ASN A CA 1
ATOM 663 C C . ASN A 1 83 ? 13.963 -6.413 -20.502 1.00 45.69 83 ASN A C 1
ATOM 665 O O . ASN A 1 83 ? 12.754 -6.379 -20.357 1.00 45.69 83 ASN A O 1
ATOM 669 N N . SER A 1 84 ? 14.701 -7.345 -19.881 1.00 48.62 84 SER A N 1
ATOM 670 C CA . SER A 1 84 ? 14.097 -8.381 -19.023 1.00 48.62 84 SER A CA 1
ATOM 671 C C . SER A 1 84 ? 13.514 -7.801 -17.743 1.00 48.62 84 SER A C 1
ATOM 673 O O . SER A 1 84 ? 12.515 -8.307 -17.250 1.00 48.62 84 SER A O 1
ATOM 675 N N . THR A 1 85 ? 14.113 -6.737 -17.200 1.00 49.97 85 THR A N 1
ATOM 676 C CA . THR A 1 85 ? 13.583 -6.068 -16.003 1.00 49.97 85 THR A CA 1
ATOM 677 C C . THR A 1 85 ? 12.339 -5.246 -16.376 1.00 49.97 85 THR A C 1
ATOM 679 O O . THR A 1 85 ? 11.314 -5.348 -15.707 1.00 49.97 85 THR A O 1
ATOM 682 N N . PHE A 1 86 ? 12.357 -4.536 -17.510 1.00 49.41 86 PHE A N 1
ATOM 683 C CA . PHE A 1 86 ? 11.190 -3.795 -18.020 1.00 49.41 86 PHE A CA 1
ATOM 684 C C . PHE A 1 86 ? 10.036 -4.713 -18.458 1.00 49.41 86 PHE A C 1
ATOM 686 O O . PHE A 1 86 ? 8.896 -4.529 -18.030 1.00 49.41 86 PHE A O 1
ATOM 693 N N . GLN A 1 87 ? 10.331 -5.774 -19.215 1.00 53.38 87 GLN A N 1
ATOM 694 C CA . GLN A 1 87 ? 9.373 -6.829 -19.556 1.00 53.38 87 GLN A CA 1
ATOM 695 C C . GLN A 1 87 ? 8.836 -7.527 -18.301 1.00 53.38 87 GLN A C 1
ATOM 697 O O . GLN A 1 87 ? 7.666 -7.914 -18.288 1.00 53.38 87 GLN A O 1
ATOM 702 N N . SER A 1 88 ? 9.633 -7.645 -17.228 1.00 65.81 88 SER A N 1
ATOM 703 C CA . SER A 1 88 ? 9.152 -8.193 -15.954 1.00 65.81 88 SER A CA 1
ATOM 704 C C . SER A 1 88 ? 8.166 -7.267 -15.240 1.00 65.81 88 SER A C 1
ATOM 706 O O . SER A 1 88 ? 7.167 -7.764 -14.730 1.00 65.81 88 SER A O 1
ATOM 708 N N . HIS A 1 89 ? 8.359 -5.942 -15.268 1.00 72.62 89 HIS A N 1
ATOM 709 C CA . HIS A 1 89 ? 7.401 -4.994 -14.685 1.00 72.62 89 HIS A CA 1
ATOM 71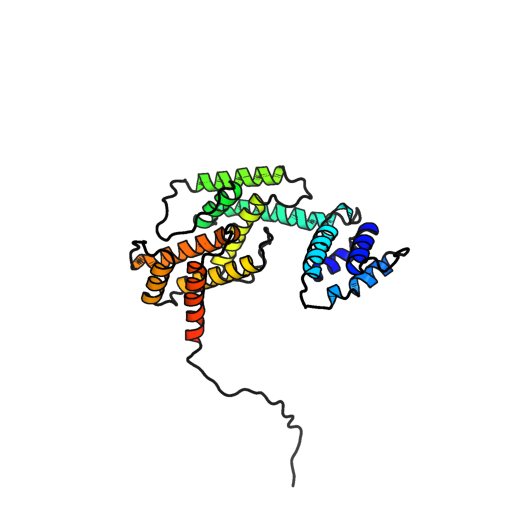0 C C . HIS A 1 89 ? 6.106 -4.911 -15.490 1.00 72.62 89 HIS A C 1
ATOM 712 O O . HIS A 1 89 ? 5.034 -4.945 -14.893 1.00 72.62 89 HIS A O 1
ATOM 718 N N . HIS A 1 90 ? 6.183 -4.876 -16.824 1.00 79.44 90 HIS A N 1
ATOM 719 C CA . HIS A 1 90 ? 4.992 -4.906 -17.674 1.00 79.44 90 HIS A CA 1
ATOM 720 C C . HIS A 1 90 ? 4.209 -6.214 -17.478 1.00 79.44 90 HIS A C 1
ATOM 722 O O . HIS A 1 90 ? 3.007 -6.192 -17.228 1.00 79.44 90 HIS A O 1
ATOM 728 N N . SER A 1 91 ? 4.882 -7.368 -17.508 1.00 80.19 91 SER A N 1
ATOM 729 C CA . SER A 1 91 ? 4.226 -8.667 -17.290 1.00 80.19 91 SER A CA 1
ATOM 730 C C . SER A 1 91 ? 3.632 -8.786 -15.884 1.00 80.19 91 SER A C 1
ATOM 732 O O . SER A 1 91 ? 2.510 -9.263 -15.730 1.00 80.19 91 SER A O 1
ATOM 734 N N . ALA A 1 92 ? 4.344 -8.313 -14.858 1.00 83.19 92 ALA A N 1
ATOM 735 C CA . ALA A 1 92 ? 3.837 -8.295 -13.490 1.00 83.19 92 ALA A CA 1
ATOM 736 C C . ALA A 1 92 ? 2.646 -7.334 -13.333 1.00 83.19 92 ALA A C 1
ATOM 738 O O . ALA A 1 92 ? 1.699 -7.654 -12.619 1.00 83.19 92 ALA A O 1
ATOM 739 N N . ALA A 1 93 ? 2.647 -6.192 -14.028 1.00 88.69 93 ALA A N 1
ATOM 740 C CA . ALA A 1 93 ? 1.506 -5.283 -14.062 1.00 88.69 93 ALA A CA 1
ATOM 741 C C . ALA A 1 93 ? 0.274 -5.980 -14.652 1.00 88.69 93 ALA A C 1
ATOM 743 O O . ALA A 1 93 ? -0.780 -5.975 -14.025 1.00 88.69 93 ALA A O 1
ATOM 744 N N . ILE A 1 94 ? 0.419 -6.661 -15.794 1.00 88.62 94 ILE A N 1
ATOM 745 C CA . ILE A 1 94 ? -0.668 -7.443 -16.403 1.00 88.62 94 ILE A CA 1
ATOM 746 C C . ILE A 1 94 ? -1.182 -8.530 -15.448 1.00 88.62 94 ILE A C 1
ATOM 748 O O . ILE A 1 94 ? -2.391 -8.706 -15.319 1.00 88.62 94 ILE A O 1
ATOM 752 N N . GLN A 1 95 ? -0.298 -9.223 -14.722 1.00 88.50 95 GLN A N 1
ATOM 753 C CA . GLN A 1 95 ? -0.715 -10.207 -13.715 1.00 88.50 95 GLN A CA 1
ATOM 754 C C . GLN A 1 95 ? -1.551 -9.579 -12.593 1.00 88.50 95 GLN A C 1
ATOM 756 O O . GLN A 1 95 ? -2.591 -10.127 -12.238 1.00 88.50 95 GLN A O 1
ATOM 761 N N . VAL A 1 96 ? -1.140 -8.420 -12.069 1.00 91.12 96 VAL A N 1
ATOM 762 C CA . VAL A 1 96 ? -1.926 -7.682 -11.068 1.00 91.12 96 VAL A CA 1
ATOM 763 C C . VAL A 1 96 ? -3.287 -7.270 -11.633 1.00 91.12 96 VAL A C 1
ATOM 765 O O . VAL A 1 96 ? -4.298 -7.425 -10.952 1.00 91.12 96 VAL A O 1
ATOM 768 N N . LEU A 1 97 ? -3.336 -6.785 -12.878 1.00 93.56 97 LEU A N 1
ATOM 769 C CA . LEU A 1 97 ? -4.589 -6.386 -13.527 1.00 93.56 97 LEU A CA 1
ATOM 770 C C . LEU A 1 97 ? -5.537 -7.573 -13.748 1.00 93.56 97 LEU A C 1
ATOM 772 O O . LEU A 1 97 ? -6.750 -7.425 -13.635 1.00 93.56 97 LEU A O 1
ATOM 776 N N . ASN A 1 98 ? -5.008 -8.763 -14.018 1.00 92.06 98 ASN A N 1
ATOM 777 C CA . ASN A 1 98 ? -5.810 -9.981 -14.141 1.00 92.06 98 ASN A CA 1
ATOM 778 C C . ASN A 1 98 ? -6.381 -10.477 -12.803 1.00 92.06 98 ASN A C 1
ATOM 780 O O . ASN A 1 98 ? -7.325 -11.255 -12.824 1.00 92.06 98 ASN A O 1
ATOM 784 N N . GLY A 1 99 ? -5.833 -10.031 -11.668 1.00 91.31 99 GLY A N 1
ATOM 785 C CA . GLY A 1 99 ? -6.280 -10.400 -10.320 1.00 91.31 99 GLY A CA 1
ATOM 786 C C . GLY A 1 99 ? -7.045 -9.300 -9.575 1.00 91.31 99 GLY A C 1
ATOM 787 O O . GLY A 1 99 ? -7.155 -9.359 -8.351 1.00 91.31 99 GLY A O 1
ATOM 788 N N . LEU A 1 100 ? -7.547 -8.262 -10.258 1.00 94.69 100 LEU A N 1
ATOM 789 C CA . LEU A 1 100 ? -8.255 -7.146 -9.603 1.00 94.69 100 LEU A CA 1
ATOM 790 C C . LEU A 1 100 ? -9.510 -7.609 -8.853 1.00 94.69 100 LEU A C 1
ATOM 792 O O . LEU A 1 100 ? -9.871 -7.050 -7.815 1.00 94.69 100 LEU A O 1
ATOM 796 N N . GLU A 1 101 ? -10.177 -8.629 -9.374 1.00 94.38 101 GLU A N 1
ATOM 797 C CA . GLU A 1 101 ? -11.398 -9.205 -8.832 1.00 94.38 101 GLU A CA 1
ATOM 798 C C . GLU A 1 101 ? -11.173 -9.824 -7.441 1.00 94.38 101 GLU A C 1
ATOM 800 O O . GLU A 1 101 ? -12.088 -9.771 -6.612 1.00 94.38 101 GLU A O 1
ATOM 805 N N . ASP A 1 102 ? -9.951 -10.279 -7.144 1.00 91.38 102 ASP A N 1
ATOM 806 C CA . ASP A 1 102 ? -9.556 -10.882 -5.864 1.00 91.38 102 ASP A CA 1
ATOM 807 C C . ASP A 1 102 ? -9.158 -9.845 -4.798 1.00 91.38 102 ASP A C 1
ATOM 809 O O . ASP A 1 102 ? -9.094 -10.148 -3.603 1.00 91.38 102 ASP A O 1
ATOM 813 N N . LEU A 1 103 ? -8.905 -8.593 -5.196 1.00 91.81 103 LEU A N 1
ATOM 814 C CA . LEU A 1 103 ? -8.449 -7.554 -4.271 1.00 91.81 103 LEU A CA 1
ATOM 815 C C . LEU A 1 103 ? -9.585 -7.028 -3.377 1.00 91.81 103 LEU A C 1
ATOM 817 O O . LEU A 1 103 ? -10.713 -6.813 -3.834 1.00 91.81 103 LEU A O 1
ATOM 821 N N . PRO A 1 104 ? -9.324 -6.710 -2.098 1.00 90.88 104 PRO A N 1
ATOM 822 C CA . PRO A 1 104 ? -10.323 -6.085 -1.242 1.00 90.88 104 PRO A CA 1
ATOM 823 C C . PRO A 1 104 ? -10.744 -4.715 -1.794 1.00 90.88 104 PRO A C 1
ATOM 825 O O . PRO A 1 104 ? -9.975 -4.003 -2.441 1.00 90.88 104 PRO A O 1
ATOM 828 N N . THR A 1 105 ? -11.988 -4.315 -1.523 1.00 90.00 105 THR A N 1
ATOM 829 C CA . THR A 1 105 ? -12.553 -3.050 -2.028 1.00 90.00 105 THR A CA 1
ATOM 830 C C . THR A 1 105 ? -11.725 -1.834 -1.603 1.00 90.00 105 THR A C 1
ATOM 832 O O . THR A 1 105 ? -11.577 -0.889 -2.373 1.00 90.00 105 THR A O 1
ATOM 835 N N . GLU A 1 106 ? -11.158 -1.856 -0.398 1.00 89.12 106 GLU A N 1
ATOM 836 C CA . GLU A 1 106 ? -10.251 -0.827 0.107 1.00 89.12 106 GLU A CA 1
ATOM 837 C C . GLU A 1 106 ? -9.011 -0.648 -0.788 1.00 89.12 106 GLU A C 1
ATOM 839 O O . GLU A 1 106 ? -8.656 0.492 -1.095 1.00 89.12 106 GLU A O 1
ATOM 844 N N . ALA A 1 107 ? -8.410 -1.747 -1.261 1.00 92.75 107 ALA A N 1
ATOM 845 C CA . ALA A 1 107 ? -7.262 -1.708 -2.166 1.00 92.75 107 ALA A CA 1
ATOM 846 C C . ALA A 1 107 ? -7.659 -1.125 -3.528 1.00 92.75 107 ALA A C 1
ATOM 848 O O . ALA A 1 107 ? -7.013 -0.199 -4.007 1.00 92.75 107 ALA A O 1
ATOM 849 N N . LEU A 1 108 ? -8.781 -1.572 -4.103 1.00 94.50 108 LEU A N 1
ATOM 850 C CA . LEU A 1 108 ? -9.285 -1.042 -5.378 1.00 94.50 108 LEU A CA 1
ATOM 851 C C . LEU A 1 108 ? -9.560 0.469 -5.315 1.00 94.50 108 LEU A C 1
ATOM 853 O O . LEU A 1 108 ? -9.219 1.219 -6.229 1.00 94.50 108 LEU A O 1
ATOM 857 N N . LEU A 1 109 ? -10.157 0.953 -4.224 1.00 92.12 109 LEU A N 1
ATOM 858 C CA . LEU A 1 109 ? -10.401 2.386 -4.055 1.00 92.12 109 LEU A CA 1
ATOM 859 C C . LEU A 1 109 ? -9.094 3.185 -3.958 1.00 92.12 109 LEU A C 1
ATOM 861 O O . LEU A 1 109 ? -9.023 4.271 -4.533 1.00 92.12 109 LEU A O 1
ATOM 865 N N . ALA A 1 110 ? -8.076 2.656 -3.273 1.00 92.69 110 ALA A N 1
ATOM 866 C CA . ALA A 1 110 ? -6.757 3.279 -3.192 1.00 92.69 110 ALA A CA 1
ATOM 867 C C . ALA A 1 110 ? -6.039 3.282 -4.551 1.00 92.69 110 ALA A C 1
ATOM 869 O O . ALA A 1 110 ? -5.613 4.343 -5.002 1.00 92.69 110 ALA A O 1
ATOM 870 N N . MET A 1 111 ? -6.007 2.149 -5.260 1.00 95.25 111 MET A N 1
ATOM 871 C CA . MET A 1 111 ? -5.468 2.038 -6.625 1.00 95.25 111 MET A CA 1
ATOM 872 C C . MET A 1 111 ? -6.080 3.085 -7.557 1.00 95.25 111 MET A C 1
ATOM 874 O O . MET A 1 111 ? -5.374 3.854 -8.210 1.00 95.25 111 MET A O 1
ATOM 878 N N . ARG A 1 112 ? -7.415 3.187 -7.558 1.00 94.31 112 ARG A N 1
ATOM 879 C CA . ARG A 1 112 ? -8.126 4.202 -8.337 1.00 94.31 112 ARG A CA 1
ATOM 880 C C . ARG A 1 112 ? -7.694 5.621 -7.962 1.00 94.31 112 ARG A C 1
ATOM 882 O O . ARG A 1 112 ? -7.540 6.443 -8.861 1.00 94.31 112 ARG A O 1
ATOM 889 N N . ARG A 1 113 ? -7.544 5.928 -6.666 1.00 92.31 113 ARG A N 1
ATOM 890 C CA . ARG A 1 113 ? -7.097 7.256 -6.214 1.00 92.31 113 ARG A CA 1
ATOM 891 C C . ARG A 1 113 ? -5.716 7.591 -6.771 1.00 92.31 113 ARG A C 1
ATOM 893 O O . ARG A 1 113 ? -5.605 8.650 -7.388 1.00 92.31 113 ARG A O 1
ATOM 900 N N . LYS A 1 114 ? -4.747 6.667 -6.665 1.00 93.19 114 LYS A N 1
ATOM 901 C CA . LYS A 1 114 ? -3.393 6.831 -7.230 1.00 93.19 114 LYS A CA 1
ATOM 902 C C . LYS A 1 114 ? -3.444 7.141 -8.725 1.00 93.19 114 LYS A C 1
ATOM 904 O O . LYS A 1 114 ? -2.893 8.146 -9.154 1.00 93.19 114 LYS A O 1
ATOM 909 N N . LEU A 1 115 ? -4.192 6.346 -9.494 1.00 94.81 115 LEU A N 1
ATOM 910 C CA . LEU A 1 115 ? -4.347 6.550 -10.941 1.00 94.81 115 LEU A CA 1
ATOM 911 C C . LEU A 1 115 ? -5.028 7.877 -11.296 1.00 94.81 115 LEU A C 1
ATOM 913 O O . LEU A 1 115 ? -4.754 8.449 -12.342 1.00 94.81 115 LEU A O 1
ATOM 917 N N . SER A 1 116 ? -5.938 8.363 -10.450 1.00 91.38 116 SER A N 1
ATOM 918 C CA . SER A 1 116 ? -6.626 9.640 -10.672 1.00 91.38 116 SER A CA 1
ATOM 919 C C . SER A 1 116 ? -5.839 10.873 -10.219 1.00 91.38 116 SER A C 1
ATOM 921 O O . SER A 1 116 ? -6.330 11.982 -10.411 1.00 91.38 116 SER A O 1
ATOM 923 N N . GLY A 1 117 ? -4.679 10.703 -9.572 1.00 86.00 117 GLY A N 1
ATOM 924 C CA . GLY A 1 117 ? -3.905 11.812 -8.999 1.00 86.00 117 GLY A CA 1
ATOM 925 C C . GLY A 1 117 ? -4.639 12.581 -7.894 1.00 86.00 117 GLY A C 1
ATOM 926 O O . GLY A 1 117 ? -4.266 13.703 -7.566 1.00 86.00 117 GLY A O 1
ATOM 927 N N . VAL A 1 118 ? -5.710 12.010 -7.331 1.00 83.44 118 VAL A N 1
ATOM 928 C CA . VAL A 1 118 ? -6.482 12.649 -6.260 1.00 83.44 118 VAL A CA 1
ATOM 929 C C . VAL A 1 118 ? -5.707 12.493 -4.952 1.00 83.44 118 VAL A C 1
ATOM 931 O O . VAL A 1 118 ? -5.462 11.349 -4.555 1.00 83.44 118 VAL A O 1
ATOM 934 N N . PRO A 1 119 ? -5.369 13.594 -4.253 1.00 77.94 119 PRO A N 1
ATOM 935 C CA . PRO A 1 119 ? -4.651 13.520 -2.989 1.00 77.94 119 PRO A CA 1
ATOM 936 C C . PRO A 1 119 ? -5.395 12.672 -1.960 1.00 77.94 119 PRO A C 1
ATOM 938 O O . PRO A 1 119 ? -6.624 12.741 -1.836 1.00 77.94 119 PRO A O 1
ATOM 941 N N . ALA A 1 120 ? -4.643 11.889 -1.192 1.00 76.75 120 ALA A N 1
ATOM 942 C CA . ALA A 1 120 ? -5.208 11.152 -0.078 1.00 76.75 120 ALA A CA 1
ATOM 943 C C . ALA A 1 120 ? -5.668 12.111 1.027 1.00 76.75 120 ALA A C 1
ATOM 945 O O . ALA A 1 120 ? -4.939 13.008 1.450 1.00 76.75 120 ALA A O 1
ATOM 946 N N . SER A 1 121 ? -6.879 11.893 1.535 1.00 80.88 121 SER A N 1
ATOM 947 C CA . SER A 1 121 ? -7.310 12.481 2.801 1.00 80.88 121 SER A CA 1
ATOM 948 C C . SER A 1 121 ? -6.808 11.637 3.966 1.00 80.88 121 SER A C 1
ATOM 950 O O . SER A 1 121 ? -6.689 10.419 3.832 1.00 80.88 121 SER A O 1
ATOM 952 N N . ILE A 1 122 ? -6.619 12.260 5.130 1.00 84.81 122 ILE A N 1
ATOM 953 C CA . ILE A 1 122 ? -6.348 11.531 6.373 1.00 84.81 122 ILE A CA 1
ATOM 954 C C . ILE A 1 122 ? -7.501 10.536 6.626 1.00 84.81 122 ILE A C 1
ATOM 956 O O . ILE A 1 122 ? -8.661 10.964 6.646 1.00 84.81 122 ILE A O 1
ATOM 960 N N . PRO A 1 123 ? -7.210 9.230 6.776 1.00 88.00 123 PRO A N 1
ATOM 961 C CA . PRO A 1 123 ? -8.214 8.223 7.105 1.00 88.00 123 PRO A CA 1
ATOM 962 C C . PRO A 1 123 ? -8.946 8.530 8.419 1.00 88.00 123 PRO A C 1
ATOM 964 O O . PRO A 1 123 ? -8.347 9.036 9.366 1.00 88.00 123 PRO A O 1
ATOM 967 N N . CYS A 1 124 ? -10.231 8.181 8.498 1.00 86.75 124 CYS A N 1
ATOM 968 C CA . CYS A 1 124 ? -11.058 8.319 9.702 1.00 86.75 124 CYS A CA 1
ATOM 969 C C . CYS A 1 124 ? -11.944 7.078 9.916 1.00 86.75 124 CYS A C 1
ATOM 971 O O . CYS A 1 124 ? -12.188 6.301 8.990 1.00 86.75 124 CYS A O 1
ATOM 973 N N . LEU A 1 125 ? -12.393 6.837 11.153 1.00 84.25 125 LEU A N 1
ATOM 974 C CA . LEU A 1 125 ? -13.131 5.618 11.514 1.00 84.25 125 LEU A CA 1
ATOM 975 C C . LEU A 1 125 ? -14.531 5.585 10.895 1.00 84.25 125 LEU A C 1
ATOM 977 O O . LEU A 1 125 ? -15.060 4.511 10.586 1.00 84.25 125 LEU A O 1
ATOM 981 N N . LEU A 1 126 ? -15.142 6.756 10.713 1.00 72.38 126 LEU A N 1
ATOM 982 C CA . LEU A 1 126 ? -16.418 6.898 10.027 1.00 72.38 126 LEU A CA 1
ATOM 983 C C . LEU A 1 126 ? -16.182 7.066 8.527 1.00 72.38 126 LEU A C 1
ATOM 985 O O . LEU A 1 126 ? -15.846 8.143 8.040 1.00 72.38 126 LEU A O 1
ATOM 989 N N . LYS A 1 127 ? -16.409 5.991 7.768 1.00 66.38 127 LYS A N 1
ATOM 990 C CA . LYS A 1 127 ? -16.280 6.039 6.309 1.00 66.38 127 LYS A CA 1
ATOM 991 C C . LYS A 1 127 ? -17.229 7.073 5.702 1.00 66.38 127 LYS A C 1
ATOM 993 O O . LYS A 1 127 ? -18.440 7.032 5.926 1.00 66.38 127 LYS A O 1
ATOM 998 N N . LYS A 1 128 ? -16.709 7.880 4.774 1.00 63.09 128 LYS A N 1
ATOM 999 C CA . LYS A 1 128 ? -17.539 8.439 3.699 1.00 63.09 128 LYS A CA 1
ATOM 1000 C C . LYS A 1 128 ? -18.069 7.261 2.874 1.00 63.09 128 LYS A C 1
ATOM 1002 O O . LYS A 1 128 ? -17.289 6.425 2.418 1.00 63.09 128 LYS A O 1
ATOM 1007 N N . LYS A 1 129 ? -19.391 7.148 2.707 1.00 60.22 129 LYS A N 1
ATOM 1008 C CA . LYS A 1 129 ? -19.978 6.110 1.846 1.00 60.22 129 LYS A CA 1
ATOM 1009 C C . LYS A 1 129 ? -19.514 6.344 0.409 1.00 60.22 129 LYS A C 1
ATOM 1011 O O . LYS A 1 129 ? -19.954 7.283 -0.248 1.00 60.22 129 LYS A O 1
ATOM 1016 N N . TYR A 1 130 ? -18.628 5.485 -0.084 1.00 66.56 130 TYR A N 1
ATOM 1017 C CA . TYR A 1 130 ? -18.269 5.463 -1.495 1.00 66.56 130 TYR A CA 1
ATOM 1018 C C . TYR A 1 130 ? -19.333 4.664 -2.251 1.00 66.56 130 TYR A C 1
ATOM 1020 O O . TYR A 1 130 ? -19.261 3.443 -2.328 1.00 66.56 130 TYR A O 1
ATOM 1028 N N . ASN A 1 131 ? -20.323 5.354 -2.822 1.00 69.12 131 ASN A N 1
ATOM 1029 C CA . ASN A 1 131 ? -21.414 4.748 -3.605 1.00 69.12 131 ASN A CA 1
ATOM 1030 C C . ASN A 1 131 ? -20.984 4.295 -5.018 1.00 69.12 131 ASN A C 1
ATOM 1032 O O . ASN A 1 131 ? -21.790 4.286 -5.947 1.00 69.12 131 ASN A O 1
ATOM 1036 N N . ARG A 1 132 ? -19.712 3.933 -5.224 1.00 80.94 132 ARG A N 1
ATOM 1037 C CA . ARG A 1 132 ? -19.260 3.404 -6.518 1.00 80.94 132 ARG A CA 1
ATOM 1038 C C . ARG A 1 132 ? -19.464 1.897 -6.557 1.00 80.94 132 ARG A C 1
ATOM 1040 O O . ARG A 1 132 ? -19.070 1.191 -5.633 1.00 80.94 132 ARG A O 1
ATOM 1047 N N . ARG A 1 133 ? -20.040 1.409 -7.657 1.00 90.81 133 ARG A N 1
ATOM 1048 C CA . ARG A 1 133 ? -20.105 -0.029 -7.941 1.00 90.81 133 ARG A CA 1
ATOM 1049 C C . ARG A 1 133 ? -18.683 -0.569 -8.096 1.00 90.81 133 ARG A C 1
ATOM 1051 O O . ARG A 1 133 ? -17.873 0.055 -8.781 1.00 90.81 133 ARG A O 1
ATOM 1058 N N . ARG A 1 134 ? -18.392 -1.710 -7.468 1.00 93.19 134 ARG A N 1
ATOM 1059 C CA . ARG A 1 134 ? -17.068 -2.355 -7.487 1.00 93.19 134 ARG A CA 1
ATOM 1060 C C . ARG A 1 134 ? -16.569 -2.579 -8.918 1.00 93.19 134 ARG A C 1
ATOM 1062 O O . ARG A 1 134 ? -15.465 -2.153 -9.233 1.00 93.19 134 ARG A O 1
ATOM 1069 N N . ASP A 1 135 ? -17.424 -3.100 -9.793 1.00 94.88 135 ASP A N 1
ATOM 1070 C CA . ASP A 1 135 ? -17.084 -3.374 -11.197 1.00 94.88 135 ASP A CA 1
ATOM 1071 C C . ASP A 1 135 ? -16.691 -2.104 -11.958 1.00 94.88 135 ASP A C 1
ATOM 1073 O O . ASP A 1 135 ? -15.761 -2.108 -12.755 1.00 94.88 135 ASP A O 1
ATOM 1077 N N . SER A 1 136 ? -17.336 -0.973 -11.652 1.00 94.88 136 SER A N 1
ATOM 1078 C CA . SER A 1 136 ? -16.971 0.324 -12.235 1.00 94.88 136 SER A CA 1
ATOM 1079 C C . SER A 1 136 ? -15.584 0.788 -11.781 1.00 94.88 136 SER A C 1
ATOM 1081 O O . SER A 1 136 ? -14.870 1.427 -12.553 1.00 94.88 136 SER A O 1
ATOM 1083 N N . VAL A 1 137 ? -15.187 0.473 -10.543 1.00 95.75 137 VAL A N 1
ATOM 1084 C CA . VAL A 1 137 ? -13.841 0.769 -10.036 1.00 95.75 137 VAL A CA 1
ATOM 1085 C C . VAL A 1 137 ? -12.807 -0.126 -10.719 1.00 95.75 137 VAL A C 1
ATOM 1087 O O . VAL A 1 137 ? -11.797 0.395 -11.180 1.00 95.75 137 VAL A O 1
ATOM 1090 N N . ILE A 1 138 ? -13.079 -1.428 -10.840 1.00 97.25 138 ILE A N 1
ATOM 1091 C CA . ILE A 1 138 ? -12.202 -2.390 -11.528 1.00 97.25 138 ILE A CA 1
ATOM 1092 C C . ILE A 1 138 ? -12.011 -1.990 -12.992 1.00 97.25 138 ILE A C 1
ATOM 1094 O O . ILE A 1 138 ? -10.878 -1.846 -13.440 1.00 97.25 138 ILE A O 1
ATOM 1098 N N . HIS A 1 139 ? -13.104 -1.725 -13.709 1.00 97.06 139 HIS A N 1
ATOM 1099 C CA . HIS A 1 139 ? -13.068 -1.292 -15.104 1.00 97.06 139 HIS A CA 1
ATOM 1100 C C . HIS A 1 139 ? -12.254 -0.003 -15.285 1.00 97.06 139 HIS A C 1
ATOM 1102 O O . HIS A 1 139 ? -11.461 0.108 -16.214 1.00 97.06 139 HIS A O 1
ATOM 1108 N N . TYR A 1 140 ? -12.405 0.968 -14.376 1.00 96.38 140 TYR A N 1
ATOM 1109 C CA . TYR A 1 140 ? -11.591 2.183 -14.406 1.00 96.38 140 TYR A CA 1
ATOM 1110 C C . TYR A 1 140 ? -10.099 1.871 -14.241 1.00 96.38 140 TYR A C 1
ATOM 1112 O O . TYR A 1 140 ? -9.293 2.346 -15.033 1.00 96.38 140 TYR A O 1
ATOM 1120 N N . ILE A 1 141 ? -9.733 1.079 -13.226 1.00 97.75 141 ILE A N 1
ATOM 1121 C CA . ILE A 1 141 ? -8.333 0.720 -12.959 1.00 97.75 141 ILE A CA 1
ATOM 1122 C C . ILE A 1 141 ? -7.735 0.022 -14.177 1.00 97.75 141 ILE A C 1
ATOM 1124 O O . ILE A 1 141 ? -6.697 0.458 -14.662 1.00 97.75 141 ILE A O 1
ATOM 1128 N N . ARG A 1 142 ? -8.421 -1.000 -14.701 1.00 97.75 142 ARG A N 1
ATOM 1129 C CA . ARG A 1 142 ? -7.981 -1.780 -15.859 1.00 97.75 142 ARG A CA 1
ATOM 1130 C C . ARG A 1 142 ? -7.727 -0.881 -17.069 1.00 97.75 142 ARG A C 1
ATOM 1132 O O . ARG A 1 142 ? -6.596 -0.813 -17.534 1.00 97.75 142 ARG A O 1
ATOM 1139 N N . ASN A 1 143 ? -8.722 -0.100 -17.490 1.00 97.12 143 ASN A N 1
ATOM 1140 C CA . ASN A 1 143 ? -8.598 0.727 -18.693 1.00 97.12 143 ASN A CA 1
ATOM 1141 C C . ASN A 1 143 ? -7.539 1.827 -18.548 1.00 97.12 143 ASN A C 1
ATOM 1143 O O . ASN A 1 143 ? -6.806 2.106 -19.494 1.00 97.12 143 ASN A O 1
ATOM 1147 N N . THR A 1 144 ? -7.453 2.484 -17.384 1.00 96.88 144 THR A N 1
ATOM 1148 C CA . THR A 1 144 ? -6.434 3.520 -17.160 1.00 96.88 144 THR A CA 1
ATOM 1149 C C . THR A 1 144 ? -5.033 2.916 -17.136 1.00 96.88 144 THR A C 1
ATOM 1151 O O . THR A 1 144 ? -4.127 3.472 -17.751 1.00 96.88 144 THR A O 1
ATOM 1154 N N . SER A 1 145 ? -4.854 1.771 -16.475 1.00 95.19 145 SER A N 1
ATOM 1155 C CA . SER A 1 145 ? -3.567 1.082 -16.422 1.00 95.19 145 SER A CA 1
ATOM 1156 C C . SER A 1 145 ? -3.134 0.545 -17.784 1.00 95.19 145 SER A C 1
ATOM 1158 O O . SER A 1 145 ? -1.991 0.763 -18.162 1.00 95.19 145 SER A O 1
ATOM 1160 N N . GLU A 1 146 ? -4.022 -0.100 -18.542 1.00 94.00 146 GLU A N 1
ATOM 1161 C CA . GLU A 1 146 ? -3.724 -0.601 -19.893 1.00 94.00 146 GLU A CA 1
ATOM 1162 C C . GLU A 1 146 ? -3.351 0.535 -20.847 1.00 94.00 146 GLU A C 1
ATOM 1164 O O . GLU A 1 146 ? -2.377 0.420 -21.589 1.00 94.00 146 GLU A O 1
ATOM 1169 N N . LYS A 1 147 ? -4.062 1.668 -20.770 1.00 93.69 147 LYS A N 1
ATOM 1170 C CA . LYS A 1 147 ? -3.706 2.868 -21.528 1.00 93.69 147 LYS A CA 1
ATOM 1171 C C . LYS A 1 147 ? -2.294 3.347 -21.178 1.00 93.69 147 LYS A C 1
ATOM 1173 O O . LYS A 1 147 ? -1.474 3.496 -22.078 1.00 93.69 147 LYS A O 1
ATOM 1178 N N . MET A 1 148 ? -1.991 3.521 -19.890 1.00 92.62 148 MET A N 1
ATOM 1179 C CA . MET A 1 148 ? -0.659 3.946 -19.440 1.00 92.62 148 MET A CA 1
ATOM 1180 C C . MET A 1 148 ? 0.439 2.964 -19.872 1.00 92.62 148 MET A C 1
ATOM 1182 O O . MET A 1 148 ? 1.488 3.400 -20.328 1.00 92.62 148 MET A O 1
ATOM 1186 N N . LEU A 1 149 ? 0.185 1.653 -19.788 1.00 89.12 149 LEU A N 1
ATOM 1187 C CA . LEU A 1 149 ? 1.118 0.616 -20.243 1.00 89.12 149 LEU A CA 1
ATOM 1188 C C . LEU A 1 149 ? 1.367 0.679 -21.755 1.00 89.12 149 LEU A C 1
ATOM 1190 O O . LEU A 1 149 ? 2.496 0.476 -22.183 1.00 89.12 149 LEU A O 1
ATOM 1194 N N . SER A 1 150 ? 0.339 0.981 -22.556 1.00 87.31 150 SER A N 1
ATOM 1195 C CA . SER A 1 150 ? 0.480 1.128 -24.011 1.00 87.31 150 SER A CA 1
ATOM 1196 C C . SER A 1 150 ? 1.254 2.385 -24.427 1.00 87.31 150 SER A C 1
ATOM 1198 O O . SER A 1 150 ? 1.871 2.403 -25.489 1.00 87.31 150 SER A O 1
ATOM 1200 N N . GLU A 1 151 ? 1.225 3.427 -23.592 1.00 86.38 151 GLU A N 1
ATOM 1201 C CA . GLU A 1 151 ? 1.941 4.689 -23.806 1.00 86.38 151 GLU A CA 1
ATOM 1202 C C . GLU A 1 151 ? 3.409 4.604 -23.360 1.00 86.38 151 GLU A C 1
ATOM 1204 O O . GLU A 1 151 ? 4.257 5.307 -23.906 1.00 86.38 151 GLU A O 1
ATOM 1209 N N . THR A 1 152 ? 3.729 3.735 -22.395 1.00 73.00 152 THR A N 1
ATOM 1210 C CA . THR A 1 152 ? 5.105 3.452 -21.975 1.00 73.00 152 THR A CA 1
ATOM 1211 C C . THR A 1 152 ? 5.809 2.648 -23.073 1.00 73.00 152 THR A C 1
ATOM 1213 O O . THR A 1 152 ? 5.562 1.454 -23.244 1.00 73.00 152 THR A O 1
ATOM 1216 N N . GLY A 1 153 ? 6.705 3.285 -23.836 1.00 58.38 153 GLY A N 1
ATOM 1217 C CA . GLY A 1 153 ? 7.557 2.577 -24.798 1.00 58.38 153 GLY A CA 1
ATOM 1218 C C . GLY A 1 153 ? 8.301 1.431 -24.102 1.00 58.38 153 GLY A C 1
ATOM 1219 O O . GLY A 1 153 ? 8.693 1.573 -22.948 1.00 58.38 153 GLY A O 1
ATOM 1220 N N . GLY A 1 154 ? 8.493 0.285 -24.771 1.00 53.19 154 GLY A N 1
ATOM 1221 C CA . GLY A 1 154 ? 8.901 -1.001 -24.164 1.00 53.19 154 GLY A CA 1
ATOM 1222 C C . GLY A 1 154 ? 10.225 -1.065 -23.369 1.00 53.19 154 GLY A C 1
ATOM 1223 O O . GLY A 1 154 ? 10.649 -2.161 -23.005 1.00 53.19 154 GLY A O 1
ATOM 1224 N N . GLY A 1 155 ? 10.879 0.069 -23.099 1.00 53.12 155 GLY A N 1
ATOM 1225 C CA . GLY A 1 155 ? 12.049 0.208 -22.230 1.00 53.12 155 GLY A CA 1
ATOM 1226 C C . GLY A 1 155 ? 11.984 1.366 -21.219 1.00 53.12 155 GLY A C 1
ATOM 1227 O O . GLY A 1 155 ? 13.020 1.690 -20.645 1.00 53.12 155 GLY A O 1
ATOM 1228 N N . GLU A 1 156 ? 10.828 2.006 -21.013 1.00 60.53 156 GLU A N 1
ATOM 1229 C CA . GLU A 1 156 ? 10.654 3.092 -20.033 1.00 60.53 156 GLU A CA 1
ATOM 1230 C C . GLU A 1 156 ? 10.104 2.585 -18.684 1.00 60.53 156 GLU A C 1
ATOM 1232 O O . GLU A 1 156 ? 9.429 1.556 -18.604 1.00 60.53 156 GLU A O 1
ATOM 1237 N N . GLU A 1 157 ? 10.431 3.293 -17.596 1.00 72.25 157 GLU A N 1
ATOM 1238 C CA . GLU A 1 157 ? 9.891 3.021 -16.256 1.00 72.25 157 GLU A CA 1
ATOM 1239 C C . GLU A 1 157 ? 8.371 3.258 -16.239 1.00 72.25 157 GLU A C 1
ATOM 1241 O O . GLU A 1 157 ? 7.846 4.091 -16.981 1.00 72.25 157 GLU A O 1
ATOM 1246 N N . LEU A 1 158 ? 7.645 2.514 -15.397 1.00 83.62 158 LEU A N 1
ATOM 1247 C CA . LEU A 1 158 ? 6.206 2.721 -15.247 1.00 83.62 158 LEU A CA 1
ATOM 1248 C C . LEU A 1 158 ? 5.936 4.161 -14.807 1.00 83.62 158 LEU A C 1
ATOM 1250 O O . LEU A 1 158 ? 6.586 4.669 -13.894 1.00 83.62 158 LEU A O 1
ATOM 1254 N N . GLN A 1 159 ? 4.920 4.785 -15.406 1.00 88.06 159 GLN A N 1
ATOM 1255 C CA . GLN A 1 159 ? 4.452 6.096 -14.963 1.00 88.06 159 GLN A CA 1
ATOM 1256 C C . GLN A 1 159 ? 4.149 6.052 -13.457 1.00 88.06 159 GLN A C 1
ATOM 1258 O O . GLN A 1 159 ? 3.497 5.119 -12.980 1.00 88.06 159 GLN A O 1
ATOM 1263 N N . GLU A 1 160 ? 4.589 7.065 -12.708 1.00 88.62 160 GLU A N 1
ATOM 1264 C CA . GLU A 1 160 ? 4.491 7.090 -11.241 1.00 88.62 160 GLU A CA 1
ATOM 1265 C C . GLU A 1 160 ? 3.077 6.762 -10.702 1.00 88.62 160 GLU A C 1
ATOM 1267 O O . GLU A 1 160 ? 2.972 5.948 -9.777 1.00 88.62 160 GLU A O 1
ATOM 1272 N N . PRO A 1 161 ? 1.967 7.281 -11.277 1.00 92.31 161 PRO A N 1
ATOM 1273 C CA . PRO A 1 161 ? 0.621 6.921 -10.824 1.00 92.31 161 PRO A CA 1
ATOM 1274 C C . PRO A 1 161 ? 0.312 5.424 -10.967 1.00 92.31 161 PRO A C 1
ATOM 1276 O O . PRO A 1 161 ? -0.339 4.833 -10.100 1.00 92.31 161 PRO A O 1
ATOM 1279 N N . LEU A 1 162 ? 0.792 4.800 -12.047 1.00 93.00 162 LEU A N 1
ATOM 1280 C CA . LEU A 1 162 ? 0.622 3.374 -12.309 1.00 93.00 162 LEU A CA 1
ATOM 1281 C C . LEU A 1 162 ? 1.481 2.536 -11.360 1.00 93.00 162 LEU A C 1
ATOM 1283 O O . LEU A 1 162 ? 0.968 1.610 -10.735 1.00 93.00 162 LEU A O 1
ATOM 1287 N N . ALA A 1 163 ? 2.752 2.902 -11.198 1.00 90.62 163 ALA A N 1
ATOM 1288 C CA . ALA A 1 163 ? 3.675 2.297 -10.241 1.00 90.62 163 ALA A CA 1
ATOM 1289 C C . ALA A 1 163 ? 3.097 2.286 -8.814 1.00 90.62 163 ALA A C 1
ATOM 1291 O O . ALA A 1 163 ? 2.980 1.230 -8.184 1.00 90.62 163 ALA A O 1
ATOM 1292 N N . LYS A 1 164 ? 2.644 3.450 -8.327 1.00 91.94 164 LYS A N 1
ATOM 1293 C CA . LYS A 1 164 ? 2.012 3.602 -7.007 1.00 91.94 164 LYS A CA 1
ATOM 1294 C C . LYS A 1 164 ? 0.730 2.786 -6.878 1.00 91.94 164 LYS A C 1
ATOM 1296 O O . LYS A 1 164 ? 0.500 2.186 -5.832 1.00 91.94 164 LYS A O 1
ATOM 1301 N N . SER A 1 165 ? -0.098 2.748 -7.924 1.00 94.44 165 SER A N 1
ATOM 1302 C CA . SER A 1 165 ? -1.319 1.937 -7.954 1.00 94.44 165 SER A CA 1
ATOM 1303 C C . SER A 1 165 ? -1.009 0.443 -7.820 1.00 94.44 165 SER A C 1
ATOM 1305 O O . SER A 1 165 ? -1.539 -0.221 -6.933 1.00 94.44 165 SER A O 1
ATOM 1307 N N . LEU A 1 166 ? -0.099 -0.095 -8.634 1.00 93.19 166 LEU A N 1
ATOM 1308 C CA . LEU A 1 166 ? 0.264 -1.517 -8.606 1.00 93.19 166 LEU A CA 1
ATOM 1309 C C . LEU A 1 166 ? 0.935 -1.922 -7.287 1.00 93.19 166 LEU A C 1
ATOM 1311 O O . LEU A 1 166 ? 0.713 -3.028 -6.791 1.00 93.19 166 LEU A O 1
ATOM 1315 N N . ALA A 1 167 ? 1.682 -1.011 -6.660 1.00 91.00 167 ALA A N 1
ATOM 1316 C CA . ALA A 1 167 ? 2.254 -1.237 -5.338 1.00 91.00 167 ALA A CA 1
ATOM 1317 C C . ALA A 1 167 ? 1.184 -1.485 -4.251 1.00 91.00 167 ALA A C 1
ATOM 1319 O O . ALA A 1 167 ? 1.431 -2.257 -3.323 1.00 91.00 167 ALA A O 1
ATOM 1320 N N . ILE A 1 168 ? -0.027 -0.921 -4.384 1.00 93.25 168 ILE A N 1
ATOM 1321 C CA . ILE A 1 168 ? -1.150 -1.204 -3.470 1.00 93.25 168 ILE A CA 1
ATOM 1322 C C . ILE A 1 168 ? -1.561 -2.676 -3.528 1.00 93.25 168 ILE A C 1
ATOM 1324 O O . ILE A 1 168 ? -1.835 -3.273 -2.486 1.00 93.25 168 ILE A O 1
ATOM 1328 N N . ALA A 1 169 ? -1.576 -3.285 -4.717 1.00 90.50 169 ALA A N 1
ATOM 1329 C CA . ALA A 1 169 ? -1.874 -4.710 -4.850 1.00 90.50 169 ALA A CA 1
ATOM 1330 C C . ALA A 1 169 ? -0.829 -5.552 -4.105 1.00 90.50 169 ALA A C 1
ATOM 1332 O O . ALA A 1 169 ? -1.181 -6.462 -3.355 1.00 90.50 169 ALA A O 1
ATOM 1333 N N . GLY A 1 170 ? 0.446 -5.173 -4.219 1.00 86.88 170 GLY A N 1
ATOM 1334 C CA . GLY A 1 170 ? 1.537 -5.765 -3.452 1.00 86.88 170 GLY A CA 1
ATOM 1335 C C . GLY A 1 170 ? 1.332 -5.692 -1.935 1.00 86.88 170 GLY A C 1
ATOM 1336 O O . GLY A 1 170 ? 1.398 -6.711 -1.246 1.00 86.88 170 GLY A O 1
ATOM 1337 N N . LEU A 1 171 ? 1.002 -4.506 -1.417 1.00 89.00 171 LEU A N 1
ATOM 1338 C CA . LEU A 1 171 ? 0.693 -4.304 0.004 1.00 89.00 171 LEU A CA 1
ATOM 1339 C C . LEU A 1 171 ? -0.534 -5.110 0.452 1.00 89.00 171 LEU A C 1
ATOM 1341 O O . LEU A 1 171 ? -0.546 -5.659 1.554 1.00 89.00 171 LEU A O 1
ATOM 1345 N N . SER A 1 172 ? -1.553 -5.226 -0.403 1.00 88.94 172 SER A N 1
ATOM 1346 C CA . SER A 1 172 ? -2.742 -6.034 -0.126 1.00 88.94 172 SER A CA 1
ATOM 1347 C C . SER A 1 172 ? -2.410 -7.526 -0.011 1.00 88.94 172 SER A C 1
ATOM 1349 O O . SER A 1 172 ? -2.976 -8.214 0.837 1.00 88.94 172 SER A O 1
ATOM 1351 N N . VAL A 1 173 ? -1.484 -8.034 -0.829 1.00 82.12 173 VAL A N 1
ATOM 1352 C CA . VAL A 1 173 ? -1.002 -9.423 -0.749 1.00 82.12 173 VAL A CA 1
ATOM 1353 C C . VAL A 1 173 ? -0.157 -9.647 0.510 1.00 82.12 173 VAL A C 1
ATOM 1355 O O . VAL A 1 173 ? -0.295 -10.672 1.182 1.00 82.12 173 VAL A O 1
ATOM 1358 N N . MET A 1 174 ? 0.691 -8.687 0.890 1.00 80.88 174 MET A N 1
ATOM 1359 C CA . MET A 1 174 ? 1.431 -8.744 2.161 1.00 80.88 174 MET A CA 1
ATOM 1360 C C . MET A 1 174 ? 0.480 -8.784 3.362 1.00 80.88 174 MET A C 1
ATOM 1362 O O . MET A 1 174 ? 0.675 -9.562 4.298 1.00 80.88 174 MET A O 1
ATOM 1366 N N . GLN A 1 175 ? -0.590 -7.988 3.314 1.00 80.38 175 GLN A N 1
ATOM 1367 C CA . GLN A 1 175 ? -1.614 -7.952 4.351 1.00 80.38 175 GLN A CA 1
ATOM 1368 C C . GLN A 1 175 ? -2.335 -9.299 4.508 1.00 80.38 175 GLN A C 1
ATOM 1370 O O . GLN A 1 175 ? -2.567 -9.731 5.638 1.00 80.38 175 GLN A O 1
ATOM 1375 N N . THR A 1 176 ? -2.692 -9.967 3.406 1.00 74.25 176 THR A N 1
ATOM 1376 C CA . THR A 1 176 ? -3.433 -11.240 3.446 1.00 74.25 176 THR A CA 1
ATOM 1377 C C . THR A 1 176 ? -2.537 -12.426 3.803 1.00 74.25 176 THR A C 1
ATOM 1379 O O . THR A 1 176 ? -2.940 -13.279 4.592 1.00 74.25 176 THR A O 1
ATOM 1382 N N . SER A 1 177 ? -1.312 -12.469 3.275 1.00 67.88 177 SER A N 1
ATOM 1383 C CA . SER A 1 177 ? -0.357 -13.557 3.526 1.00 67.88 177 SER A CA 1
ATOM 1384 C C . SER A 1 177 ? 0.304 -13.489 4.907 1.00 67.88 177 SER A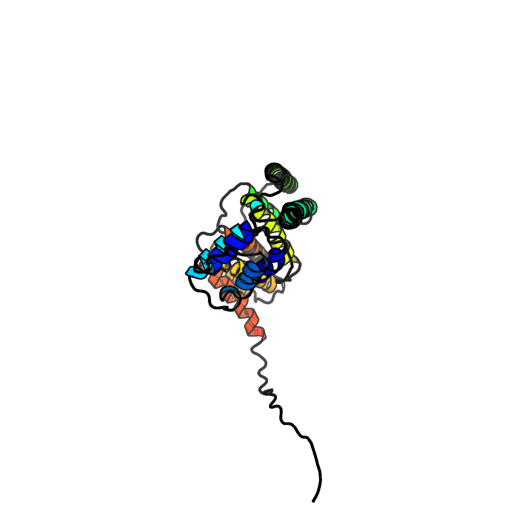 C 1
ATOM 1386 O O . SER A 1 177 ? 0.814 -14.495 5.397 1.00 67.88 177 SER A O 1
ATOM 1388 N N . GLY A 1 178 ? 0.319 -12.315 5.549 1.00 57.91 178 GLY A N 1
ATOM 1389 C CA . GLY A 1 178 ? 0.993 -12.099 6.833 1.00 57.91 178 GLY A CA 1
ATOM 1390 C C . GLY A 1 178 ? 2.521 -12.216 6.761 1.00 57.91 178 GLY A C 1
ATOM 1391 O O . GLY A 1 178 ? 3.179 -12.192 7.803 1.00 57.91 178 GLY A O 1
ATOM 1392 N N . SER A 1 179 ? 3.086 -12.343 5.556 1.00 56.41 179 SER A N 1
ATOM 1393 C CA . SER A 1 179 ? 4.525 -12.386 5.320 1.00 56.41 179 SER A CA 1
ATOM 1394 C C . SER A 1 179 ? 5.038 -10.981 5.029 1.00 56.41 179 SER A C 1
ATOM 1396 O O . SER A 1 179 ? 4.774 -10.418 3.970 1.00 56.41 179 SER A O 1
ATOM 1398 N N . LEU A 1 180 ? 5.826 -10.436 5.957 1.00 53.84 180 LEU A N 1
ATOM 1399 C CA . LEU A 1 180 ? 6.557 -9.175 5.767 1.00 53.84 180 LEU A CA 1
ATOM 1400 C C . LEU A 1 180 ? 7.742 -9.319 4.786 1.00 53.84 180 LEU A C 1
ATOM 1402 O O . LEU A 1 180 ? 8.372 -8.328 4.436 1.00 53.84 180 LEU A O 1
ATOM 1406 N N . ASN A 1 181 ? 8.041 -10.547 4.340 1.00 45.22 181 ASN A N 1
ATOM 1407 C CA . ASN A 1 181 ? 9.199 -10.889 3.506 1.00 45.22 181 ASN A CA 1
ATOM 1408 C C . ASN A 1 181 ? 8.799 -11.360 2.098 1.00 45.22 181 ASN A C 1
ATOM 1410 O O . ASN A 1 181 ? 9.583 -12.034 1.428 1.00 45.22 181 ASN A O 1
ATOM 1414 N N . SER A 1 182 ? 7.574 -11.078 1.644 1.00 46.53 182 SER A N 1
ATOM 1415 C CA . SER A 1 182 ? 7.147 -11.518 0.316 1.00 46.53 182 SER A CA 1
ATOM 1416 C C . SER A 1 182 ? 7.986 -10.843 -0.770 1.00 46.53 182 SER A C 1
ATOM 1418 O O . SER A 1 182 ? 8.118 -9.619 -0.781 1.00 46.53 182 SER A O 1
ATOM 1420 N N . SER A 1 183 ? 8.491 -11.642 -1.709 1.00 48.47 183 SER A N 1
ATOM 1421 C CA . SER A 1 183 ? 9.174 -11.233 -2.942 1.00 48.47 183 SER A CA 1
ATOM 1422 C C . SER A 1 183 ? 8.225 -10.550 -3.941 1.00 48.47 183 SER A C 1
ATOM 1424 O O . SER A 1 183 ? 8.206 -10.888 -5.123 1.00 48.47 183 SER A O 1
ATOM 1426 N N . VAL A 1 184 ? 7.374 -9.647 -3.456 1.00 55.41 184 VAL A N 1
ATOM 1427 C CA . VAL A 1 184 ? 6.447 -8.875 -4.278 1.00 55.41 184 VAL A CA 1
ATOM 1428 C C . VAL A 1 184 ? 7.276 -7.914 -5.113 1.00 55.41 184 VAL A C 1
ATOM 1430 O O . VAL A 1 184 ? 8.147 -7.220 -4.590 1.00 55.41 184 VAL A O 1
ATOM 1433 N N . THR A 1 185 ? 7.011 -7.907 -6.417 1.00 59.62 185 THR A N 1
ATOM 1434 C CA . THR A 1 185 ? 7.631 -6.983 -7.362 1.00 59.62 185 THR A CA 1
ATOM 1435 C C . THR A 1 185 ? 7.471 -5.556 -6.846 1.00 59.62 185 THR A C 1
ATOM 1437 O O . THR A 1 185 ? 6.350 -5.080 -6.663 1.00 59.62 185 THR A O 1
ATOM 1440 N N . ASP A 1 186 ? 8.595 -4.886 -6.581 1.00 70.06 186 ASP A N 1
ATOM 1441 C CA . ASP A 1 186 ? 8.601 -3.511 -6.088 1.00 70.06 186 ASP A CA 1
ATOM 1442 C C . ASP A 1 186 ? 8.259 -2.577 -7.254 1.00 70.06 186 ASP A C 1
ATOM 1444 O O . ASP A 1 186 ? 9.127 -2.173 -8.025 1.00 70.06 186 ASP A O 1
ATOM 1448 N N . PHE A 1 187 ? 6.964 -2.323 -7.456 1.00 77.00 187 PHE A N 1
ATOM 1449 C CA . PHE A 1 187 ? 6.485 -1.445 -8.525 1.00 77.00 187 PHE A CA 1
ATOM 1450 C C . PHE A 1 187 ? 6.786 0.030 -8.253 1.00 77.00 187 PHE A C 1
ATOM 1452 O O . PHE A 1 187 ? 6.748 0.815 -9.192 1.00 77.00 187 PHE A O 1
ATOM 1459 N N . SER A 1 188 ? 7.054 0.415 -6.999 1.00 73.94 188 SER A N 1
ATOM 1460 C CA . SER A 1 188 ? 7.210 1.809 -6.582 1.00 73.94 188 SER A CA 1
ATOM 1461 C C . SER A 1 188 ? 8.393 1.971 -5.636 1.00 73.94 188 SER A C 1
ATOM 1463 O O . SER A 1 188 ? 8.437 1.361 -4.572 1.00 73.94 188 SER A O 1
ATOM 1465 N N . GLN A 1 189 ? 9.310 2.881 -5.957 1.00 75.19 189 GLN A N 1
ATOM 1466 C CA . GLN A 1 189 ? 10.468 3.190 -5.116 1.00 75.19 189 GLN A CA 1
ATOM 1467 C C . GLN A 1 189 ? 10.066 4.023 -3.882 1.00 75.19 189 GLN A C 1
ATOM 1469 O O . GLN A 1 189 ? 10.351 5.213 -3.791 1.00 75.19 189 GLN A O 1
ATOM 1474 N N . PHE A 1 190 ? 9.375 3.414 -2.914 1.00 79.50 190 PHE A N 1
ATOM 1475 C CA . PHE A 1 190 ? 9.077 4.076 -1.641 1.00 79.50 190 PHE A CA 1
ATOM 1476 C C . PHE A 1 190 ? 10.361 4.37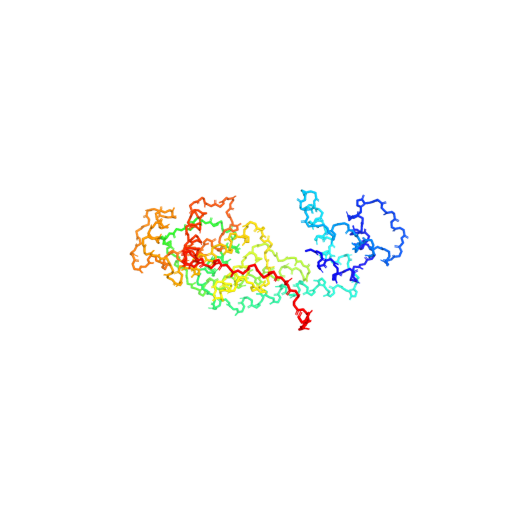5 -0.862 1.00 79.50 190 PHE A C 1
ATOM 1478 O O . PHE A 1 190 ? 11.289 3.556 -0.849 1.00 79.50 190 PHE A O 1
ATOM 1485 N N . SER A 1 191 ? 10.382 5.509 -0.154 1.00 82.75 191 SER A N 1
ATOM 1486 C CA . SER A 1 191 ? 11.493 5.845 0.737 1.00 82.75 191 SER A CA 1
ATOM 1487 C C . SER A 1 191 ? 11.631 4.805 1.864 1.00 82.75 191 SER A C 1
ATOM 1489 O O . SER A 1 191 ? 10.643 4.150 2.230 1.00 82.75 191 SER A O 1
ATOM 1491 N N . PRO A 1 192 ? 12.833 4.635 2.444 1.00 80.12 192 PRO A N 1
ATOM 1492 C CA . PRO A 1 192 ? 13.044 3.726 3.570 1.00 80.12 192 PRO A CA 1
ATOM 1493 C C . PRO A 1 192 ? 12.086 3.984 4.740 1.00 80.12 192 PRO A C 1
ATOM 1495 O O . PRO A 1 192 ? 11.556 3.039 5.321 1.00 80.12 192 PRO A O 1
ATOM 1498 N N . GLU A 1 193 ? 11.804 5.250 5.044 1.00 84.12 193 GLU A N 1
ATOM 1499 C CA . GLU A 1 193 ? 10.910 5.673 6.127 1.00 84.12 193 GLU A CA 1
ATOM 1500 C C . GLU A 1 193 ? 9.472 5.214 5.868 1.00 84.12 193 GLU A C 1
ATOM 1502 O O . GLU A 1 193 ? 8.814 4.689 6.768 1.00 84.12 193 GLU A O 1
ATOM 1507 N N . ILE A 1 194 ? 8.995 5.345 4.625 1.00 87.75 194 ILE A N 1
ATOM 1508 C CA . ILE A 1 194 ? 7.668 4.867 4.226 1.00 87.75 194 ILE A CA 1
ATOM 1509 C C . ILE A 1 194 ? 7.594 3.342 4.302 1.00 87.75 194 ILE A C 1
ATOM 1511 O O . ILE A 1 194 ? 6.606 2.814 4.808 1.00 87.75 194 ILE A O 1
ATOM 1515 N N . LYS A 1 195 ? 8.639 2.621 3.879 1.00 84.75 195 LYS A N 1
ATOM 1516 C CA . LYS A 1 195 ? 8.686 1.151 3.988 1.00 84.75 195 LYS A CA 1
ATOM 1517 C C . LYS A 1 195 ? 8.650 0.688 5.449 1.00 84.75 195 LYS A C 1
ATOM 1519 O O . LYS A 1 195 ? 7.923 -0.249 5.782 1.00 84.75 195 LYS A O 1
ATOM 1524 N N . VAL A 1 196 ? 9.385 1.360 6.339 1.00 84.81 196 VAL A N 1
ATOM 1525 C CA . VAL A 1 196 ? 9.329 1.100 7.789 1.00 84.81 196 VAL A CA 1
ATOM 1526 C C . VAL A 1 196 ? 7.920 1.348 8.326 1.00 84.81 196 VAL A C 1
ATOM 1528 O O . VAL A 1 196 ? 7.375 0.492 9.023 1.00 84.81 196 VAL A O 1
ATOM 1531 N N . LEU A 1 197 ? 7.296 2.468 7.958 1.00 90.56 197 LEU A N 1
ATOM 1532 C CA . LEU A 1 197 ? 5.932 2.788 8.374 1.00 90.56 197 LEU A CA 1
ATOM 1533 C C . LEU A 1 197 ? 4.914 1.746 7.880 1.00 90.56 197 LEU A C 1
ATOM 1535 O O . LEU A 1 197 ? 4.089 1.284 8.666 1.00 90.56 197 LEU A O 1
ATOM 1539 N N . GLN A 1 198 ? 4.987 1.333 6.612 1.00 90.25 198 GLN A N 1
ATOM 1540 C CA . GLN A 1 198 ? 4.125 0.291 6.042 1.00 90.25 198 GLN A CA 1
ATOM 1541 C C . GLN A 1 198 ? 4.240 -1.023 6.828 1.00 90.25 198 GLN A C 1
ATOM 1543 O O . GLN A 1 198 ? 3.223 -1.629 7.166 1.00 90.25 198 GLN A O 1
ATOM 1548 N N . ASN A 1 199 ? 5.458 -1.427 7.197 1.00 86.69 199 ASN A N 1
ATOM 1549 C CA . ASN A 1 199 ? 5.695 -2.623 8.008 1.00 86.69 199 ASN A CA 1
ATOM 1550 C C . ASN A 1 199 ? 5.115 -2.506 9.425 1.00 86.69 199 ASN A C 1
ATOM 1552 O O . ASN A 1 199 ? 4.482 -3.445 9.916 1.00 86.69 199 ASN A O 1
ATOM 1556 N N . GLU A 1 200 ? 5.285 -1.356 10.081 1.00 89.31 200 GLU A N 1
ATOM 1557 C CA . GLU A 1 200 ? 4.717 -1.108 11.411 1.00 89.31 200 GLU A CA 1
ATOM 1558 C C . GLU A 1 200 ? 3.179 -1.123 11.382 1.00 89.31 200 GLU A C 1
ATOM 1560 O O . GLU A 1 200 ? 2.554 -1.682 12.290 1.00 89.31 200 GLU A O 1
ATOM 1565 N N . ILE A 1 201 ? 2.563 -0.587 10.320 1.00 92.50 201 ILE A N 1
ATOM 1566 C CA . ILE A 1 201 ? 1.111 -0.633 10.104 1.00 92.50 201 ILE A CA 1
ATOM 1567 C C . ILE A 1 201 ? 0.638 -2.068 9.831 1.00 92.50 201 ILE A C 1
ATOM 1569 O O . ILE A 1 201 ? -0.323 -2.518 10.457 1.00 92.50 201 ILE A O 1
ATOM 1573 N N . LEU A 1 202 ? 1.313 -2.822 8.954 1.00 89.19 202 LEU A N 1
ATOM 1574 C CA . LEU A 1 202 ? 0.998 -4.232 8.675 1.00 89.19 202 LEU A CA 1
ATOM 1575 C C . LEU A 1 202 ? 1.028 -5.077 9.953 1.00 89.19 202 LEU A C 1
ATOM 1577 O O . LEU A 1 202 ? 0.098 -5.839 10.236 1.00 89.19 202 LEU A O 1
ATOM 1581 N N . LYS A 1 203 ? 2.065 -4.893 10.775 1.00 86.38 203 LYS A N 1
ATOM 1582 C CA . LYS A 1 203 ? 2.189 -5.538 12.085 1.00 86.38 203 LYS A CA 1
ATOM 1583 C C . LYS A 1 203 ? 1.027 -5.165 13.007 1.00 86.38 203 LYS A C 1
ATOM 1585 O O . LYS A 1 203 ? 0.444 -6.049 13.639 1.00 86.38 203 LYS A O 1
ATOM 1590 N N . ALA A 1 204 ? 0.643 -3.892 13.051 1.00 89.88 204 ALA A N 1
ATOM 1591 C CA . ALA A 1 204 ? -0.479 -3.427 13.858 1.00 89.88 204 ALA A CA 1
ATOM 1592 C C . ALA A 1 204 ? -1.826 -4.030 13.413 1.00 89.88 204 ALA A C 1
ATOM 1594 O O . ALA A 1 204 ? -2.594 -4.517 14.251 1.00 89.88 204 ALA A O 1
ATOM 1595 N N . ILE A 1 205 ? -2.085 -4.078 12.102 1.00 89.56 205 ILE A N 1
ATOM 1596 C CA . ILE A 1 205 ? -3.256 -4.737 11.499 1.00 89.56 205 ILE A CA 1
ATOM 1597 C C . ILE A 1 205 ? -3.309 -6.213 11.911 1.00 89.56 205 ILE A C 1
ATOM 1599 O O . ILE A 1 205 ? -4.361 -6.702 12.337 1.00 89.56 205 ILE A O 1
ATOM 1603 N N . TRP A 1 206 ? -2.176 -6.917 11.837 1.00 86.88 206 TRP A N 1
ATOM 1604 C CA . TRP A 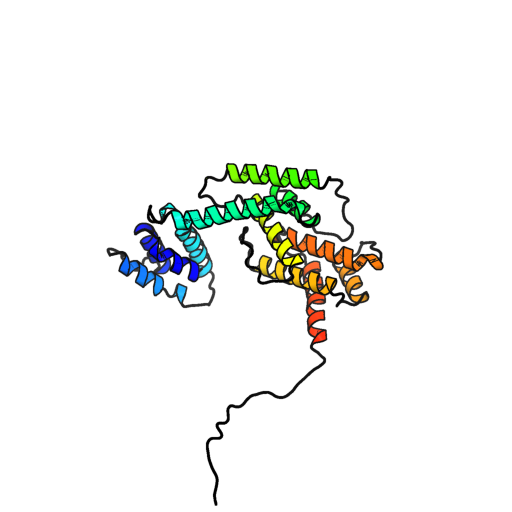1 206 ? -2.082 -8.326 12.215 1.00 86.88 206 TRP A CA 1
ATOM 1605 C C . TRP A 1 206 ? -2.364 -8.554 13.708 1.00 86.88 206 TRP A C 1
ATOM 1607 O O . TRP A 1 206 ? -3.155 -9.431 14.068 1.00 86.88 206 TRP A O 1
ATOM 1617 N N . LEU A 1 207 ? -1.783 -7.734 14.593 1.00 85.06 207 LEU A N 1
ATOM 1618 C CA . LEU A 1 207 ? -2.010 -7.806 16.043 1.00 85.06 207 LEU A CA 1
ATOM 1619 C C . LEU A 1 207 ? -3.482 -7.555 16.414 1.00 85.06 207 LEU A C 1
ATOM 1621 O O . LEU A 1 207 ? -4.041 -8.272 17.254 1.00 85.06 207 LEU A O 1
ATOM 1625 N N . LEU A 1 208 ? -4.127 -6.585 15.758 1.00 85.69 208 LEU A N 1
ATOM 1626 C CA . LEU A 1 208 ? -5.561 -6.317 15.903 1.00 85.69 208 LEU A CA 1
ATOM 1627 C C . LEU A 1 208 ? -6.414 -7.497 15.424 1.00 85.69 208 LEU A C 1
ATOM 1629 O O . LEU A 1 208 ? -7.341 -7.905 16.128 1.00 85.69 208 LEU A O 1
ATOM 1633 N N . GLY A 1 209 ? -6.085 -8.072 14.262 1.00 80.94 209 GLY A N 1
ATOM 1634 C CA . GLY A 1 209 ? -6.795 -9.215 13.681 1.00 80.94 209 GLY A CA 1
ATOM 1635 C C . GLY A 1 209 ? -6.723 -10.473 14.552 1.00 80.94 209 GLY A C 1
ATOM 1636 O O . GLY A 1 209 ? -7.722 -11.169 14.726 1.00 80.94 209 GLY A O 1
ATOM 1637 N N . LYS A 1 210 ? -5.578 -10.721 15.199 1.00 81.00 210 LYS A N 1
ATOM 1638 C CA . LYS A 1 210 ? -5.394 -11.820 16.166 1.00 81.00 210 LYS A CA 1
ATOM 1639 C C . LYS A 1 210 ? -6.038 -11.563 17.535 1.00 81.00 210 LYS A C 1
ATOM 1641 O O . LYS A 1 210 ? -5.850 -12.367 18.443 1.00 81.00 210 LYS A O 1
ATOM 1646 N N . LYS A 1 211 ? -6.785 -10.462 17.704 1.00 79.00 211 LYS A N 1
ATOM 1647 C CA . LYS A 1 211 ? -7.436 -10.054 18.964 1.00 79.00 211 LYS A CA 1
ATOM 1648 C C . LYS A 1 211 ? -6.467 -9.968 20.155 1.00 79.00 211 LYS A C 1
ATOM 1650 O O . LYS A 1 211 ? -6.886 -10.149 21.294 1.00 79.00 211 LYS A O 1
ATOM 1655 N N . LYS A 1 212 ? -5.186 -9.658 19.912 1.00 78.44 212 LYS A N 1
ATOM 1656 C CA . LYS A 1 212 ? -4.174 -9.557 20.981 1.00 78.44 212 LYS A CA 1
ATOM 1657 C C . LYS A 1 212 ? -4.344 -8.317 21.865 1.00 78.44 212 LYS A C 1
ATOM 1659 O O . LYS A 1 212 ? -3.835 -8.296 22.978 1.00 78.44 212 LYS A O 1
ATOM 1664 N N . LEU A 1 213 ? -5.073 -7.312 21.379 1.00 80.06 213 LEU A N 1
ATOM 1665 C CA . LEU A 1 213 ? -5.378 -6.080 22.106 1.00 80.06 213 LEU A CA 1
ATOM 1666 C C . LEU A 1 213 ? -6.690 -6.201 22.888 1.00 80.06 213 LEU A C 1
ATOM 1668 O O . LEU A 1 213 ? -7.729 -6.609 22.341 1.00 80.06 213 LEU A O 1
ATOM 1672 N N . LYS A 1 214 ? -6.664 -5.775 24.153 1.00 85.69 214 LYS A N 1
ATOM 1673 C CA . LYS A 1 214 ? -7.856 -5.651 25.004 1.00 85.69 214 LYS A CA 1
ATOM 1674 C C . LYS A 1 214 ? -8.798 -4.592 24.433 1.00 85.69 214 LYS A C 1
ATOM 1676 O O . LYS A 1 214 ? -8.370 -3.656 23.768 1.00 85.69 214 LYS A O 1
ATOM 1681 N N . LEU A 1 215 ? -10.102 -4.711 24.705 1.00 84.94 215 LEU A N 1
ATOM 1682 C CA . LEU A 1 215 ? -11.090 -3.753 24.180 1.00 84.94 215 LEU A CA 1
ATOM 1683 C C . LEU A 1 215 ? -10.781 -2.314 24.624 1.00 84.94 215 LEU A C 1
ATOM 1685 O O . LEU A 1 215 ? -10.893 -1.405 23.811 1.00 84.94 215 LEU A O 1
ATOM 1689 N N . GLN A 1 216 ? -10.335 -2.134 25.870 1.00 85.75 216 GLN A N 1
ATOM 1690 C CA . GLN A 1 216 ? -9.920 -0.834 26.404 1.00 85.75 216 GLN A CA 1
ATOM 1691 C C . GLN A 1 216 ? -8.775 -0.215 25.595 1.00 85.75 216 GLN A C 1
ATOM 1693 O O . GLN A 1 216 ? -8.853 0.956 25.250 1.00 85.75 216 GLN A O 1
ATOM 1698 N N . GLU A 1 217 ? -7.764 -1.003 25.211 1.00 87.88 217 GLU A N 1
ATOM 1699 C CA . GLU A 1 217 ? -6.662 -0.517 24.369 1.00 87.88 217 GLU A CA 1
ATOM 1700 C C . GLU A 1 217 ? -7.188 -0.064 23.002 1.00 87.88 217 GLU A C 1
ATOM 1702 O O . GLU A 1 217 ? -6.817 0.998 22.519 1.00 87.88 217 GLU A O 1
ATOM 1707 N N . VAL A 1 218 ? -8.127 -0.807 22.406 1.00 89.00 218 VAL A N 1
ATOM 1708 C CA . VAL A 1 218 ? -8.753 -0.419 21.129 1.00 89.00 218 VAL A CA 1
ATOM 1709 C C . VAL A 1 218 ? -9.573 0.874 21.259 1.00 89.00 218 VAL A C 1
ATOM 1711 O O . VAL A 1 218 ? -9.586 1.680 20.333 1.00 89.00 218 VAL A O 1
ATOM 1714 N N . GLN A 1 219 ? -10.217 1.114 22.404 1.00 89.69 219 GLN A N 1
ATOM 1715 C CA . GLN A 1 219 ? -10.908 2.379 22.684 1.00 89.69 219 GLN A CA 1
ATOM 1716 C C . GLN A 1 219 ? -9.929 3.543 22.882 1.00 89.69 219 GLN A C 1
ATOM 1718 O O . GLN A 1 219 ? -10.191 4.642 22.404 1.00 89.69 219 GLN A O 1
ATOM 1723 N N . THR A 1 220 ? -8.779 3.316 23.521 1.00 90.00 220 THR A N 1
ATOM 1724 C CA . THR A 1 220 ? -7.709 4.324 23.586 1.00 90.00 220 THR A CA 1
ATOM 1725 C C . THR A 1 220 ? -7.215 4.688 22.187 1.00 90.00 220 THR A C 1
ATOM 1727 O O . THR A 1 220 ? -7.061 5.865 21.880 1.00 90.00 220 THR A O 1
ATOM 1730 N N . LEU A 1 221 ? -7.038 3.697 21.307 1.00 91.69 221 LEU A N 1
ATOM 1731 C CA . LEU A 1 221 ? -6.637 3.934 19.916 1.00 91.69 221 LEU A CA 1
ATOM 1732 C C . LEU A 1 221 ? -7.683 4.740 19.136 1.00 91.69 221 LEU A C 1
ATOM 1734 O O . LEU A 1 221 ? -7.312 5.590 18.335 1.00 91.69 221 LEU A O 1
ATOM 1738 N N . GLN A 1 222 ? -8.977 4.509 19.381 1.00 91.56 222 GLN A N 1
ATOM 1739 C CA . GLN A 1 222 ? -10.049 5.331 18.810 1.00 91.56 222 GLN A CA 1
ATOM 1740 C C . GLN A 1 222 ? -9.903 6.794 19.220 1.00 91.56 222 GLN A C 1
ATOM 1742 O O . GLN A 1 222 ? -9.925 7.659 18.355 1.00 91.56 222 GLN A O 1
ATOM 1747 N N . LEU A 1 223 ? -9.733 7.064 20.516 1.00 90.38 223 LEU A N 1
ATOM 1748 C CA . LEU A 1 223 ? -9.613 8.432 21.023 1.00 90.38 223 LEU A CA 1
ATOM 1749 C C . LEU A 1 223 ? -8.395 9.165 20.449 1.00 90.38 223 LEU A C 1
ATOM 1751 O O . LEU A 1 223 ? -8.450 10.374 20.259 1.00 90.38 223 LEU A O 1
ATOM 1755 N N . LEU A 1 224 ? -7.316 8.438 20.155 1.00 91.12 224 LEU A N 1
ATOM 1756 C CA . LEU A 1 224 ? -6.129 9.002 19.517 1.00 91.12 224 LEU A CA 1
ATOM 1757 C C . LEU A 1 224 ? -6.358 9.296 18.033 1.00 91.12 224 LEU A C 1
ATOM 1759 O O . LEU A 1 224 ? -6.039 10.384 17.566 1.00 91.12 224 LEU A O 1
ATOM 1763 N N . LEU A 1 225 ? -6.888 8.327 17.285 1.00 90.56 225 LEU A N 1
ATOM 1764 C CA . LEU A 1 225 ? -6.936 8.399 15.823 1.00 90.56 225 LEU A CA 1
ATOM 1765 C C . LEU A 1 225 ? -8.157 9.146 15.282 1.00 90.56 225 LEU A C 1
ATOM 1767 O O . LEU A 1 225 ? -8.066 9.784 14.238 1.00 90.56 225 LEU A O 1
ATOM 1771 N N . ASP A 1 226 ? -9.296 9.050 15.962 1.00 89.69 226 ASP A N 1
ATOM 1772 C CA . ASP A 1 226 ? -10.540 9.706 15.567 1.00 89.69 226 ASP A CA 1
ATOM 1773 C C . ASP A 1 226 ? -11.437 9.919 16.808 1.00 89.69 226 ASP A C 1
ATOM 1775 O O . ASP A 1 226 ? -12.373 9.147 17.057 1.00 89.69 226 ASP A O 1
ATOM 1779 N N . PRO A 1 227 ? -11.138 10.946 17.633 1.00 86.25 227 PRO A N 1
ATOM 1780 C CA . PRO A 1 227 ? -11.785 11.163 18.932 1.00 86.25 227 PRO A CA 1
ATOM 1781 C C . PRO A 1 227 ? -13.293 11.390 18.838 1.00 86.25 227 PRO A C 1
ATOM 1783 O O . PRO A 1 227 ? -14.026 11.079 19.775 1.00 86.25 227 PRO A O 1
ATOM 1786 N N . ASN A 1 228 ? -13.761 11.903 17.701 1.00 84.94 228 ASN A N 1
ATOM 1787 C CA . ASN A 1 228 ? -15.166 12.226 17.472 1.00 84.94 228 ASN A CA 1
ATOM 1788 C C . ASN A 1 228 ? -15.947 11.057 16.850 1.00 84.94 228 ASN A C 1
ATOM 1790 O O . ASN A 1 228 ? -17.150 11.174 16.607 1.00 84.94 228 ASN A O 1
ATOM 1794 N N . ALA A 1 229 ? -15.290 9.929 16.569 1.00 86.94 229 ALA A N 1
ATOM 1795 C CA . ALA A 1 229 ? -15.944 8.785 15.961 1.00 86.94 229 ALA A CA 1
ATOM 1796 C C . ALA A 1 229 ? -16.957 8.143 16.912 1.00 86.94 229 ALA A C 1
ATOM 1798 O O . ALA A 1 229 ? -16.614 7.712 18.011 1.00 86.94 229 ALA A O 1
ATOM 1799 N N . ASN A 1 230 ? -18.192 7.967 16.445 1.00 85.00 230 ASN A N 1
ATOM 1800 C CA . ASN A 1 230 ? -19.203 7.183 17.147 1.00 85.00 230 ASN A CA 1
ATOM 1801 C C . ASN A 1 230 ? -19.300 5.774 16.543 1.00 85.00 230 ASN A C 1
ATOM 1803 O O . ASN A 1 230 ? -20.180 5.485 15.731 1.00 85.00 230 ASN A O 1
ATOM 1807 N N . VAL A 1 231 ? -18.351 4.902 16.895 1.00 85.19 231 VAL A N 1
ATOM 1808 C CA . VAL A 1 231 ? -18.315 3.511 16.418 1.00 85.19 231 VAL A CA 1
ATOM 1809 C C . VAL A 1 231 ? -18.806 2.559 17.514 1.00 85.19 231 VAL A C 1
ATOM 1811 O O . VAL A 1 231 ? -18.262 2.572 18.621 1.00 85.19 231 VAL A O 1
ATOM 1814 N N . PRO A 1 232 ? -19.770 1.663 17.227 1.00 86.38 232 PRO A N 1
ATOM 1815 C CA . PRO A 1 232 ? -20.197 0.650 18.187 1.00 86.38 232 PRO A CA 1
ATOM 1816 C C . PRO A 1 232 ? -19.034 -0.242 18.647 1.00 86.38 232 PRO A C 1
ATOM 1818 O O . PRO A 1 232 ? -18.232 -0.709 17.833 1.00 86.38 232 PRO A O 1
ATOM 1821 N N . LYS A 1 233 ? -18.978 -0.560 19.950 1.00 85.44 233 LYS A N 1
ATOM 1822 C CA . LYS A 1 233 ? -17.894 -1.370 20.553 1.00 85.44 233 LYS A CA 1
ATOM 1823 C C . LYS A 1 233 ? -17.677 -2.712 19.839 1.00 85.44 233 LYS A C 1
ATOM 1825 O O . LYS A 1 233 ? -16.535 -3.132 19.663 1.00 85.44 233 LYS A O 1
ATOM 1830 N N . GLY A 1 234 ? -18.759 -3.363 19.401 1.00 84.88 234 GLY A N 1
ATOM 1831 C CA . GLY A 1 234 ? -18.707 -4.645 18.686 1.00 84.88 234 GLY A CA 1
ATOM 1832 C C . GLY A 1 234 ? -18.015 -4.569 17.320 1.00 84.88 234 GLY A C 1
ATOM 1833 O O . GLY A 1 234 ? -17.354 -5.520 16.915 1.00 84.88 234 GLY A O 1
ATOM 1834 N N . SER A 1 235 ? -18.095 -3.421 16.641 1.00 88.00 235 SER A N 1
ATOM 1835 C CA . SER A 1 235 ? -17.473 -3.182 15.332 1.00 88.00 235 SER A CA 1
ATOM 1836 C C . SER A 1 235 ? -16.142 -2.436 15.406 1.00 88.00 235 SER A C 1
ATOM 1838 O O . SER A 1 235 ? -15.469 -2.300 14.386 1.00 88.00 235 SER A O 1
ATOM 1840 N N . LEU A 1 236 ? -15.742 -1.955 16.588 1.00 89.38 236 LEU A N 1
ATOM 1841 C CA . LEU A 1 236 ? -14.610 -1.041 16.737 1.00 89.38 236 LEU A CA 1
ATOM 1842 C C . LEU A 1 236 ? -13.294 -1.626 16.215 1.00 89.38 236 LEU A C 1
ATOM 1844 O O . LEU A 1 236 ? -12.562 -0.949 15.503 1.00 89.38 236 LEU A O 1
ATOM 1848 N N . ARG A 1 237 ? -13.010 -2.903 16.498 1.00 90.25 237 ARG A N 1
ATOM 1849 C CA . ARG A 1 237 ? -11.804 -3.570 15.975 1.00 90.25 237 ARG A CA 1
ATOM 1850 C C . ARG A 1 237 ? -11.798 -3.643 14.453 1.00 90.25 237 ARG A C 1
ATOM 1852 O O . ARG A 1 237 ? -10.767 -3.401 13.839 1.00 90.25 237 ARG A O 1
ATOM 1859 N N . THR A 1 238 ? -12.940 -3.958 13.849 1.00 88.94 238 THR A N 1
ATOM 1860 C CA . THR A 1 238 ? -13.085 -4.020 12.391 1.00 88.94 238 THR A CA 1
ATOM 1861 C C . THR A 1 238 ? -12.934 -2.637 11.766 1.00 88.94 238 THR A C 1
ATOM 1863 O O . THR A 1 238 ? -12.257 -2.504 10.751 1.00 88.94 238 THR A O 1
ATOM 1866 N N . ALA A 1 239 ? -13.517 -1.603 12.378 1.00 90.19 239 ALA A N 1
ATOM 1867 C CA . ALA A 1 239 ? -13.349 -0.220 11.941 1.00 90.19 239 ALA A CA 1
ATOM 1868 C C . ALA A 1 239 ? -11.882 0.227 12.045 1.00 90.19 239 ALA A C 1
ATOM 1870 O O . ALA A 1 239 ? -11.346 0.778 11.092 1.00 90.19 239 ALA A O 1
ATOM 1871 N N . MET A 1 240 ? -11.210 -0.103 13.150 1.00 91.19 240 MET A N 1
ATOM 1872 C CA . MET A 1 240 ? -9.793 0.194 13.363 1.00 91.19 240 MET A CA 1
ATOM 1873 C C . MET A 1 240 ? -8.890 -0.523 12.353 1.00 91.19 240 MET A C 1
ATOM 1875 O O . MET A 1 240 ? -7.966 0.068 11.807 1.00 91.19 240 MET A O 1
ATOM 1879 N N . ASN A 1 241 ? -9.171 -1.794 12.059 1.00 90.88 241 ASN A N 1
ATOM 1880 C CA . ASN A 1 241 ? -8.428 -2.552 11.055 1.00 90.88 241 ASN A CA 1
ATOM 1881 C C . ASN A 1 241 ? -8.576 -1.920 9.657 1.00 90.88 241 ASN A C 1
ATOM 1883 O O . ASN A 1 241 ? -7.584 -1.738 8.952 1.00 90.88 241 ASN A O 1
ATOM 1887 N N . LYS A 1 242 ? -9.795 -1.498 9.293 1.00 89.94 242 LYS A N 1
ATOM 1888 C CA . LYS A 1 242 ? -10.055 -0.768 8.043 1.00 89.94 242 LYS A CA 1
ATOM 1889 C C . LYS A 1 242 ? -9.335 0.578 7.999 1.00 89.94 242 LYS A C 1
ATOM 1891 O O . LYS A 1 242 ? -8.709 0.878 6.992 1.00 89.94 242 LYS A O 1
ATOM 1896 N N . LEU A 1 243 ? -9.361 1.339 9.092 1.00 92.12 243 LEU A N 1
ATOM 1897 C CA . LEU A 1 243 ? -8.649 2.611 9.210 1.00 92.12 243 LEU A CA 1
ATOM 1898 C C . LEU A 1 243 ? -7.144 2.441 8.974 1.00 92.12 243 LEU A C 1
ATOM 1900 O O . LEU A 1 243 ? -6.557 3.150 8.164 1.00 92.12 243 LEU A O 1
ATOM 1904 N N . LEU A 1 244 ? -6.518 1.475 9.649 1.00 93.31 244 LEU A N 1
ATOM 1905 C CA . LEU A 1 244 ? -5.095 1.194 9.463 1.00 93.31 244 LEU A CA 1
ATOM 1906 C C . LEU A 1 244 ? -4.785 0.672 8.057 1.00 93.31 244 LEU A C 1
ATOM 1908 O O . LEU A 1 244 ? -3.722 0.970 7.529 1.00 93.31 244 LEU A O 1
ATOM 1912 N N . THR A 1 245 ? -5.709 -0.059 7.430 1.00 92.81 245 THR A N 1
ATOM 1913 C CA . THR A 1 245 ? -5.576 -0.473 6.023 1.00 92.81 245 THR A CA 1
ATOM 1914 C C . THR A 1 245 ? -5.583 0.737 5.085 1.00 92.81 245 THR A C 1
ATOM 1916 O O . THR A 1 245 ? -4.792 0.802 4.151 1.00 92.81 245 THR A O 1
ATOM 1919 N N . GLU A 1 246 ? -6.428 1.736 5.345 1.00 92.31 246 GLU A N 1
ATOM 1920 C CA . GLU A 1 246 ? -6.406 2.993 4.589 1.00 92.31 246 GLU A CA 1
ATOM 1921 C C . GLU A 1 246 ? -5.092 3.758 4.821 1.00 92.31 246 GLU A C 1
ATOM 1923 O O . GLU A 1 246 ? -4.486 4.221 3.858 1.00 92.31 246 GLU A O 1
ATOM 1928 N N . TYR A 1 247 ? -4.584 3.811 6.059 1.00 93.44 247 TYR A N 1
ATOM 1929 C CA . TYR A 1 247 ? -3.255 4.369 6.336 1.00 93.44 247 TYR A CA 1
ATOM 1930 C C . TYR A 1 247 ? -2.137 3.621 5.599 1.00 93.44 247 TYR A C 1
ATOM 1932 O O . TYR A 1 247 ? -1.256 4.271 5.047 1.00 93.44 247 TYR A O 1
ATOM 1940 N N . LEU A 1 248 ? -2.179 2.286 5.551 1.00 93.56 248 LEU A N 1
ATOM 1941 C CA . LEU A 1 248 ? -1.194 1.458 4.848 1.00 93.56 248 LEU A CA 1
ATOM 1942 C C . LEU A 1 248 ? -1.094 1.827 3.363 1.00 93.56 248 LEU A C 1
ATOM 1944 O O . LEU A 1 248 ? 0.002 1.910 2.816 1.00 93.56 248 LEU A O 1
AT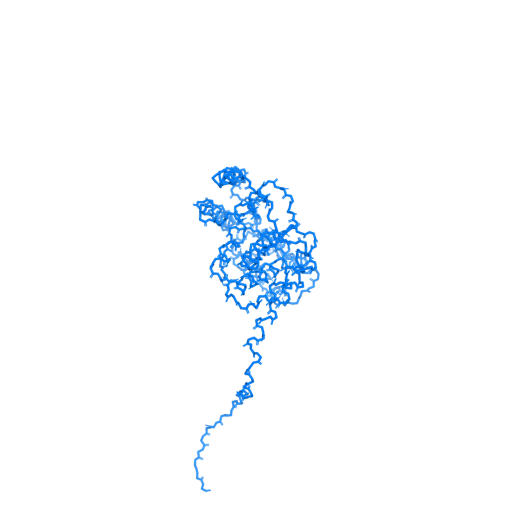OM 1948 N N . PHE A 1 249 ? -2.238 2.034 2.712 1.00 92.25 249 PHE A N 1
ATOM 1949 C CA . PHE A 1 249 ? -2.287 2.326 1.281 1.00 92.25 249 PHE A CA 1
ATOM 1950 C C . PHE A 1 249 ? -1.987 3.793 0.949 1.00 92.25 249 PHE A C 1
ATOM 1952 O O . PHE A 1 249 ? -1.543 4.098 -0.159 1.00 92.25 249 PHE A O 1
ATOM 1959 N N . GLU A 1 250 ? -2.210 4.709 1.890 1.00 91.25 250 GLU A N 1
ATOM 1960 C CA . GLU A 1 250 ? -2.077 6.148 1.644 1.00 91.25 250 GLU A CA 1
ATOM 1961 C C . GLU A 1 250 ? -0.847 6.797 2.277 1.00 91.25 250 GLU A C 1
ATOM 1963 O O . GLU A 1 250 ? -0.552 7.947 1.961 1.00 91.25 250 GLU A O 1
ATOM 1968 N N . CYS A 1 251 ? -0.085 6.087 3.114 1.00 90.38 251 CYS A N 1
ATOM 1969 C CA . CYS A 1 251 ? 1.030 6.684 3.849 1.00 90.38 251 CYS A CA 1
ATOM 1970 C C . CYS A 1 251 ? 2.122 7.306 2.972 1.00 90.38 251 CYS A C 1
ATOM 1972 O O . CYS A 1 251 ? 2.811 8.210 3.434 1.00 90.38 251 CYS A O 1
ATOM 1974 N N . SER A 1 252 ? 2.251 6.868 1.717 1.00 88.19 252 SER A N 1
ATOM 1975 C CA . SER A 1 252 ? 3.170 7.454 0.737 1.00 88.19 252 SER A CA 1
ATOM 1976 C C . SER A 1 252 ? 2.782 8.858 0.266 1.00 88.19 252 SER A C 1
ATOM 1978 O O . SER A 1 252 ? 3.624 9.540 -0.302 1.00 88.19 252 SER A O 1
ATOM 1980 N N . GLU A 1 253 ? 1.529 9.285 0.453 1.00 87.62 253 GLU A N 1
ATOM 1981 C CA . GLU A 1 253 ? 1.045 10.603 0.003 1.00 87.62 253 GLU A CA 1
ATOM 1982 C C . GLU A 1 253 ? 1.094 11.663 1.104 1.00 87.62 253 GLU A C 1
ATOM 1984 O O . GLU A 1 253 ? 0.776 12.827 0.859 1.00 87.62 253 GLU A O 1
ATOM 1989 N N . PHE A 1 254 ? 1.427 11.287 2.340 1.00 85.00 254 PHE A N 1
ATOM 1990 C CA . PHE A 1 254 ? 1.479 12.253 3.427 1.00 85.00 254 PHE A CA 1
ATOM 1991 C C . PHE A 1 254 ? 2.795 13.024 3.387 1.00 85.00 254 PHE A C 1
ATOM 1993 O O . PHE A 1 254 ? 3.867 12.445 3.531 1.00 85.00 254 PHE A O 1
ATOM 2000 N N . ASN A 1 255 ? 2.701 14.353 3.322 1.00 82.75 255 ASN A N 1
ATOM 2001 C CA . ASN A 1 255 ? 3.861 15.236 3.497 1.00 82.75 255 ASN A CA 1
ATOM 2002 C C . ASN A 1 255 ? 4.511 15.064 4.881 1.00 82.75 255 ASN A C 1
ATOM 2004 O O . ASN A 1 255 ? 5.694 15.330 5.073 1.00 82.75 255 ASN A O 1
ATOM 2008 N N . THR A 1 256 ? 3.726 14.664 5.882 1.00 85.75 256 THR A N 1
ATOM 2009 C CA . THR A 1 256 ? 4.199 14.390 7.239 1.00 85.75 256 THR A CA 1
ATOM 2010 C C . THR A 1 256 ? 3.339 13.300 7.857 1.00 85.75 256 THR A C 1
ATOM 2012 O O . THR A 1 256 ? 2.110 13.364 7.797 1.00 85.75 256 THR A O 1
ATOM 2015 N N . ILE A 1 257 ? 3.981 12.308 8.476 1.00 87.25 257 ILE A N 1
ATOM 2016 C CA . ILE A 1 257 ? 3.288 11.218 9.167 1.00 87.25 257 ILE A CA 1
ATOM 2017 C C . ILE A 1 257 ? 2.478 11.812 10.333 1.00 87.25 257 ILE A C 1
ATOM 2019 O O . ILE A 1 257 ? 3.060 12.484 11.192 1.00 87.25 257 ILE A O 1
ATOM 2023 N N . PRO A 1 258 ? 1.154 11.580 10.406 1.00 89.50 258 PRO A N 1
ATOM 2024 C CA . PRO A 1 258 ? 0.342 12.117 11.491 1.00 89.50 258 PRO A CA 1
ATOM 2025 C C . PRO A 1 258 ? 0.819 11.605 12.856 1.00 89.50 258 PRO A C 1
ATOM 2027 O O . PRO A 1 258 ? 0.866 10.397 13.080 1.00 89.50 258 PRO A O 1
ATOM 2030 N N . LYS A 1 259 ? 1.111 12.510 13.802 1.00 91.31 259 LYS A N 1
ATOM 2031 C CA . LYS A 1 259 ? 1.517 12.141 15.175 1.00 91.31 259 LYS A CA 1
ATOM 2032 C C . LYS A 1 259 ? 0.574 11.123 15.841 1.00 91.31 259 LYS A C 1
ATOM 2034 O O . LYS A 1 259 ? 1.090 10.152 16.396 1.00 91.31 259 LYS A O 1
ATOM 2039 N N . PRO A 1 260 ? -0.767 11.250 15.719 1.00 91.50 260 PRO A N 1
ATOM 2040 C CA . PRO A 1 260 ? -1.676 10.265 16.301 1.00 91.50 260 PRO A CA 1
ATOM 2041 C C . PRO A 1 260 ? -1.481 8.847 15.754 1.00 91.50 260 PRO A C 1
ATOM 2043 O O . PRO A 1 260 ? -1.639 7.879 16.495 1.00 91.50 260 PRO A O 1
ATOM 2046 N N . LEU A 1 261 ? -1.095 8.707 14.478 1.00 93.38 261 LEU A N 1
ATOM 2047 C CA . LEU A 1 261 ? -0.772 7.409 13.885 1.00 93.38 261 LEU A CA 1
ATOM 2048 C C . LEU A 1 261 ? 0.473 6.813 14.538 1.00 93.38 261 LEU A C 1
ATOM 2050 O O . LEU A 1 261 ? 0.448 5.660 14.957 1.00 93.38 261 LEU A O 1
ATOM 2054 N N . THR A 1 262 ? 1.541 7.597 14.668 1.00 91.88 262 THR A N 1
ATOM 2055 C CA . THR A 1 262 ? 2.793 7.143 15.288 1.00 91.88 262 THR A CA 1
ATOM 2056 C C . THR A 1 262 ? 2.578 6.701 16.738 1.00 91.88 262 THR A C 1
ATOM 2058 O O . THR A 1 262 ? 3.052 5.639 17.141 1.00 91.88 262 THR A O 1
ATOM 2061 N N . GLU A 1 263 ? 1.811 7.468 17.515 1.00 92.81 263 GLU A N 1
ATOM 2062 C CA . GLU A 1 263 ? 1.467 7.129 18.900 1.00 92.81 263 GLU A CA 1
ATOM 2063 C C . GLU A 1 263 ? 0.611 5.857 18.986 1.00 92.81 263 GLU A C 1
ATOM 2065 O O . GLU A 1 263 ? 0.894 4.962 19.790 1.00 92.81 263 GLU A O 1
ATOM 2070 N N . ALA A 1 264 ? -0.393 5.727 18.115 1.00 92.88 264 ALA A N 1
ATOM 2071 C CA . ALA A 1 264 ? -1.230 4.535 18.036 1.00 92.88 264 ALA A CA 1
ATOM 2072 C C . ALA A 1 264 ? -0.415 3.278 17.689 1.00 92.88 264 ALA A C 1
ATOM 2074 O O . ALA A 1 264 ? -0.568 2.241 18.340 1.00 92.88 264 ALA A O 1
ATOM 2075 N N . LEU A 1 265 ? 0.491 3.367 16.708 1.00 92.50 265 LEU A N 1
ATOM 2076 C CA . LEU A 1 265 ? 1.382 2.267 16.332 1.00 92.50 265 LEU A CA 1
ATOM 2077 C C . LEU A 1 265 ? 2.307 1.876 17.488 1.00 92.50 265 LEU A C 1
ATOM 2079 O O . LEU A 1 265 ? 2.449 0.686 17.773 1.00 92.50 265 LEU A O 1
ATOM 2083 N N . ALA A 1 266 ? 2.864 2.849 18.215 1.00 89.38 266 ALA A N 1
ATOM 2084 C CA . ALA A 1 266 ? 3.692 2.583 19.387 1.00 89.38 266 ALA A CA 1
ATOM 2085 C C . ALA A 1 266 ? 2.920 1.816 20.477 1.00 89.38 266 ALA A C 1
ATOM 2087 O O . ALA A 1 266 ? 3.441 0.850 21.040 1.00 89.38 266 ALA A O 1
ATOM 2088 N N . ILE A 1 267 ? 1.661 2.182 20.745 1.00 87.56 267 ILE A N 1
ATOM 2089 C CA . ILE A 1 267 ? 0.797 1.475 21.706 1.00 87.56 267 ILE A CA 1
ATOM 2090 C C . ILE A 1 267 ? 0.539 0.035 21.247 1.00 87.56 267 ILE A C 1
ATOM 2092 O O . ILE A 1 267 ? 0.739 -0.911 22.018 1.00 87.56 267 ILE A O 1
ATOM 2096 N N . ILE A 1 268 ? 0.137 -0.142 19.985 1.00 86.50 268 ILE A N 1
ATOM 2097 C CA . ILE A 1 268 ? -0.171 -1.457 19.415 1.00 86.50 268 ILE A CA 1
ATOM 2098 C C . ILE A 1 268 ? 1.067 -2.355 19.443 1.00 86.50 268 ILE A C 1
ATOM 2100 O O . ILE A 1 268 ? 1.008 -3.479 19.942 1.00 86.50 268 ILE A O 1
ATOM 2104 N N . ASN A 1 269 ? 2.213 -1.870 18.978 1.00 79.94 269 ASN A N 1
ATOM 2105 C CA . ASN A 1 269 ? 3.405 -2.698 18.829 1.00 79.94 269 ASN A CA 1
ATOM 2106 C C . ASN A 1 269 ? 4.080 -3.004 20.177 1.00 79.94 269 ASN A C 1
ATOM 2108 O O . ASN A 1 269 ? 4.601 -4.113 20.354 1.00 79.94 269 ASN A O 1
ATOM 2112 N N . ARG A 1 270 ? 3.954 -2.117 21.179 1.00 79.62 270 ARG A N 1
ATOM 2113 C CA . ARG A 1 270 ? 4.388 -2.366 22.569 1.00 79.62 270 ARG A CA 1
ATOM 2114 C C . ARG A 1 270 ? 3.591 -3.479 23.248 1.00 79.62 270 ARG A C 1
ATOM 2116 O O . ARG A 1 270 ? 4.148 -4.214 24.065 1.00 79.62 270 ARG A O 1
ATOM 2123 N N . SER A 1 271 ? 2.315 -3.655 22.894 1.00 64.12 271 SER A N 1
ATOM 2124 C CA . SER A 1 271 ? 1.493 -4.755 23.421 1.00 64.12 271 SER A CA 1
ATOM 2125 C C . SER A 1 271 ? 2.026 -6.142 23.017 1.00 64.12 271 SER A C 1
ATOM 2127 O O . SER A 1 271 ? 1.854 -7.105 23.764 1.00 64.12 271 SER A O 1
ATOM 2129 N N . SER A 1 272 ? 2.785 -6.245 21.914 1.00 57.31 272 SER A N 1
ATOM 2130 C CA . SER A 1 272 ? 3.456 -7.497 21.536 1.00 57.31 272 SER A CA 1
ATOM 2131 C C . SER A 1 272 ? 4.599 -7.875 22.492 1.00 57.31 272 SER A C 1
ATOM 2133 O O . SER A 1 272 ? 4.772 -9.057 22.794 1.00 57.31 272 SER A O 1
ATOM 2135 N N . CYS A 1 273 ? 5.308 -6.892 23.064 1.00 47.22 273 CYS A N 1
ATOM 2136 C CA . CYS A 1 273 ? 6.395 -7.121 24.024 1.00 47.22 273 CYS A CA 1
ATOM 2137 C C . CYS A 1 273 ? 5.888 -7.550 25.406 1.00 47.22 273 CYS A C 1
ATOM 2139 O O . CYS A 1 273 ? 6.561 -8.312 26.096 1.00 47.22 273 CYS A O 1
ATOM 2141 N N . LYS A 1 274 ? 4.676 -7.137 25.802 1.00 48.88 274 LYS A N 1
ATOM 2142 C CA . LYS A 1 274 ? 4.079 -7.557 27.083 1.00 48.88 274 LYS A CA 1
ATOM 2143 C C . LYS A 1 274 ? 3.801 -9.064 27.144 1.00 48.88 274 LYS A C 1
ATOM 2145 O O . LYS A 1 274 ? 3.808 -9.626 28.230 1.00 48.88 274 LYS A O 1
ATOM 2150 N N . SER A 1 275 ? 3.650 -9.733 25.996 1.00 43.00 275 SER A N 1
ATOM 2151 C CA . SER A 1 275 ? 3.547 -11.202 25.932 1.00 43.00 275 SER A CA 1
ATOM 2152 C C . SER A 1 275 ? 4.877 -11.943 26.141 1.00 43.00 275 SER A C 1
ATOM 2154 O O . SER A 1 275 ? 4.866 -13.155 26.320 1.00 43.00 275 SER A O 1
ATOM 2156 N N . ARG A 1 276 ? 6.017 -11.233 26.157 1.00 38.94 276 ARG A N 1
ATOM 2157 C CA . ARG A 1 276 ? 7.349 -11.787 26.468 1.00 38.94 276 ARG A CA 1
ATOM 2158 C C . ARG A 1 276 ? 7.847 -11.430 27.873 1.00 38.94 276 ARG A C 1
ATOM 2160 O O . ARG A 1 276 ? 8.888 -11.916 28.288 1.00 38.94 276 ARG A O 1
ATOM 2167 N N . SER A 1 277 ? 7.098 -10.629 28.629 1.00 36.47 277 SER A N 1
ATOM 2168 C CA . SER A 1 277 ? 7.481 -10.151 29.968 1.00 36.47 277 SER A CA 1
ATOM 2169 C C . SER A 1 277 ? 7.087 -11.119 31.101 1.00 36.47 277 SER A C 1
ATOM 2171 O O . SER A 1 277 ? 6.799 -10.677 32.211 1.00 36.47 277 SER A O 1
ATOM 2173 N N . GLY A 1 278 ? 7.027 -12.424 30.818 1.00 36.03 278 GLY A N 1
ATOM 2174 C CA . GLY A 1 278 ? 6.658 -13.467 31.787 1.00 36.03 278 GLY A CA 1
ATOM 2175 C C . GLY A 1 278 ? 7.687 -14.586 31.968 1.00 36.03 278 GLY A C 1
ATOM 2176 O O . GLY A 1 278 ? 7.539 -15.380 32.887 1.00 36.03 278 GLY A O 1
ATOM 2177 N N . CYS A 1 279 ? 8.740 -14.643 31.150 1.00 28.45 279 CYS A N 1
ATOM 2178 C CA . CYS A 1 279 ? 9.836 -15.589 31.337 1.00 28.45 279 CYS A CA 1
ATOM 2179 C C . CYS A 1 279 ? 11.160 -14.839 31.246 1.00 28.45 279 CYS A C 1
ATOM 2181 O O . CYS A 1 279 ? 11.641 -14.528 30.160 1.00 28.45 279 CYS A O 1
ATOM 2183 N N . HIS A 1 280 ? 11.763 -14.585 32.402 1.00 36.72 280 HIS A N 1
ATOM 2184 C CA . HIS A 1 280 ? 13.205 -14.731 32.487 1.00 36.72 280 HIS A CA 1
ATOM 2185 C C . HIS A 1 280 ? 13.509 -16.230 32.418 1.00 36.72 280 HIS A C 1
ATOM 2187 O O . HIS A 1 280 ? 12.941 -16.991 33.200 1.00 36.72 280 HIS A O 1
ATOM 2193 N N . PRO A 1 281 ? 14.438 -16.639 31.553 1.00 33.94 281 PRO A N 1
ATOM 2194 C CA . PRO A 1 281 ? 15.456 -17.570 31.981 1.00 33.94 281 PRO A CA 1
ATOM 2195 C C . PRO A 1 281 ? 16.760 -16.782 32.042 1.00 33.94 281 PRO A C 1
ATOM 2197 O O . PRO A 1 281 ? 17.278 -16.302 31.034 1.00 33.94 281 PRO A O 1
ATOM 2200 N N . LYS A 1 282 ? 17.279 -16.625 33.261 1.00 39.16 282 LYS A N 1
ATOM 2201 C CA . LYS A 1 282 ? 18.728 -16.719 33.436 1.00 39.16 282 LYS A CA 1
ATOM 2202 C C . LYS A 1 282 ? 19.159 -18.067 32.836 1.00 39.16 282 LYS A C 1
ATOM 2204 O O . LYS A 1 282 ? 18.376 -19.005 32.905 1.00 39.16 282 LYS A O 1
ATOM 2209 N N . GLU A 1 283 ? 20.386 -18.119 32.323 1.00 37.44 283 GLU A N 1
ATOM 2210 C CA . GLU A 1 283 ? 21.076 -19.309 31.786 1.00 37.44 283 GLU A CA 1
ATOM 2211 C C . GLU A 1 283 ? 20.846 -19.586 30.294 1.00 37.44 283 GLU A C 1
ATOM 2213 O O . GLU A 1 283 ? 19.952 -20.318 29.892 1.00 37.44 283 GLU A O 1
ATOM 2218 N N . GLN A 1 284 ? 21.709 -18.996 29.465 1.00 31.58 284 GLN A N 1
ATOM 2219 C CA . GLN A 1 284 ? 22.664 -19.763 28.654 1.00 31.58 284 GLN A CA 1
ATOM 2220 C C . GLN A 1 284 ? 23.664 -18.777 28.038 1.00 31.58 284 GLN A C 1
ATOM 2222 O O . GLN A 1 284 ? 23.523 -18.295 26.918 1.00 31.58 284 GLN A O 1
ATOM 2227 N N . ILE A 1 285 ? 24.665 -18.419 28.843 1.00 37.53 285 ILE A N 1
ATOM 2228 C CA . ILE A 1 285 ? 26.003 -18.177 28.314 1.00 37.53 285 ILE A CA 1
ATOM 2229 C C . ILE A 1 285 ? 26.561 -19.593 28.160 1.00 37.53 285 ILE A C 1
ATOM 2231 O O . ILE A 1 285 ? 26.889 -20.221 29.163 1.00 37.53 285 ILE A O 1
ATOM 2235 N N . GLU A 1 286 ? 26.550 -20.143 26.947 1.00 31.36 286 GLU A N 1
ATOM 2236 C CA . GLU A 1 286 ? 27.353 -21.331 26.649 1.00 31.36 286 GLU A CA 1
ATOM 2237 C C . GLU A 1 286 ? 28.800 -20.865 26.497 1.00 31.36 286 GLU A C 1
ATOM 2239 O O . GLU A 1 286 ? 29.224 -20.327 25.477 1.00 31.36 286 GLU A O 1
ATOM 2244 N N . GLU A 1 287 ? 29.510 -20.990 27.611 1.00 36.56 287 GLU A N 1
ATOM 2245 C CA . GLU A 1 287 ? 30.956 -21.060 27.698 1.00 36.56 287 GLU A CA 1
ATOM 2246 C C . GLU A 1 287 ? 31.378 -22.388 27.045 1.00 36.56 287 GLU A C 1
ATOM 2248 O O . GLU A 1 287 ? 31.100 -23.469 27.567 1.00 36.56 287 GLU A O 1
ATOM 2253 N N . GLU A 1 288 ? 31.987 -22.321 25.860 1.00 35.06 288 GLU A N 1
ATOM 2254 C CA . GLU A 1 288 ? 32.665 -23.460 25.238 1.00 35.06 288 GLU A CA 1
ATOM 2255 C C . GLU A 1 288 ? 33.884 -23.829 26.100 1.00 35.06 288 GLU A C 1
ATOM 2257 O O . GLU A 1 288 ? 34.967 -23.267 25.947 1.00 35.06 288 GLU A O 1
ATOM 2262 N N . VAL A 1 289 ? 33.707 -24.764 27.038 1.00 37.56 289 VAL A N 1
ATOM 2263 C CA . VAL A 1 289 ? 34.816 -25.436 27.726 1.00 37.56 289 VAL A CA 1
ATOM 2264 C C . VAL A 1 289 ? 35.004 -26.811 27.091 1.00 37.56 289 VAL A C 1
ATOM 2266 O O . VAL A 1 289 ? 34.203 -27.726 27.286 1.00 37.56 289 VAL A O 1
ATOM 2269 N N . GLU A 1 290 ? 36.082 -26.956 26.320 1.00 35.19 290 GLU A N 1
ATOM 2270 C CA . GLU A 1 290 ? 36.613 -28.244 25.873 1.00 35.19 290 GLU A CA 1
ATOM 2271 C C . GLU A 1 290 ? 36.963 -29.116 27.091 1.00 35.19 290 GLU A C 1
ATOM 2273 O O . GLU A 1 290 ? 37.986 -28.929 27.747 1.00 35.19 290 GLU A O 1
ATOM 2278 N N . CYS A 1 291 ? 36.141 -30.124 27.383 1.00 33.00 291 CYS A N 1
ATOM 2279 C CA . CYS A 1 291 ? 36.585 -31.292 28.139 1.00 33.00 291 CYS A CA 1
ATOM 2280 C C . CYS A 1 291 ? 37.015 -32.387 27.160 1.00 33.00 291 CYS A C 1
ATOM 2282 O O . CYS A 1 291 ? 36.203 -33.191 26.701 1.00 33.00 291 CYS A O 1
ATOM 2284 N N . ILE A 1 292 ? 38.317 -32.438 26.880 1.00 37.31 292 ILE A N 1
ATOM 2285 C CA . ILE A 1 292 ? 38.987 -33.572 26.243 1.00 37.31 292 ILE A CA 1
ATOM 2286 C C . ILE A 1 292 ? 40.002 -34.142 27.250 1.00 37.31 292 ILE A C 1
ATOM 2288 O O . ILE A 1 292 ? 41.056 -33.555 27.459 1.00 37.31 292 ILE A O 1
ATOM 2292 N N . LEU A 1 293 ? 39.664 -35.330 27.788 1.00 37.62 293 LEU A N 1
ATOM 2293 C CA . LEU A 1 293 ? 40.542 -36.353 28.406 1.00 37.62 293 LEU A CA 1
ATOM 2294 C C . LEU A 1 293 ? 41.147 -35.977 29.780 1.00 37.62 293 LEU A C 1
ATOM 2296 O O . LEU A 1 293 ? 41.587 -34.865 29.995 1.00 37.62 293 LEU A O 1
ATOM 2300 N N . GLY A 1 294 ? 41.260 -36.828 30.796 1.00 30.53 294 GLY A N 1
ATOM 2301 C CA . GLY A 1 294 ? 41.122 -38.268 30.956 1.00 30.53 294 GLY A CA 1
ATOM 2302 C C . GLY A 1 294 ? 41.596 -38.624 32.381 1.00 30.53 294 GLY A C 1
ATOM 2303 O O . GLY A 1 294 ? 42.294 -37.856 33.033 1.00 30.53 294 GLY A O 1
ATOM 2304 N N . PHE A 1 295 ? 41.152 -39.774 32.873 1.00 32.94 295 PHE A N 1
ATOM 2305 C CA . PHE A 1 295 ? 41.371 -40.337 34.210 1.00 32.94 295 PHE A CA 1
ATOM 2306 C C . PHE A 1 295 ? 42.833 -40.488 34.704 1.00 32.94 295 PHE A C 1
ATOM 2308 O O . PHE A 1 295 ? 43.731 -40.708 33.894 1.00 32.94 295 PHE A O 1
ATOM 2315 N N . LYS A 1 296 ? 42.932 -40.645 36.048 1.00 31.47 296 LYS A N 1
ATOM 2316 C CA . LYS A 1 296 ? 43.948 -41.336 36.901 1.00 31.47 296 LYS A CA 1
ATOM 2317 C C . LYS A 1 296 ? 45.202 -40.524 37.283 1.00 31.47 296 LYS A C 1
ATOM 2319 O O . LYS A 1 296 ? 45.812 -39.929 36.411 1.00 31.47 296 LYS A O 1
ATOM 2324 N N . PHE A 1 297 ? 45.683 -40.489 38.532 1.00 37.12 297 PHE A N 1
ATOM 2325 C CA . PHE A 1 297 ? 45.422 -41.225 39.786 1.00 37.12 297 PHE A CA 1
ATOM 2326 C C . PHE A 1 297 ? 45.325 -40.249 40.963 1.00 37.12 297 PHE A C 1
ATOM 2328 O O . PHE A 1 297 ? 45.990 -39.193 40.887 1.00 37.12 297 PHE A O 1
#

Radius of gyration: 25.35 Å; chains: 1; bounding box: 67×57×68 Å

Sequence (297 aa):
MKRMLLSRLDALNNKGLHLVAKLLTGGAVNFETARKKMKEVIKQSRFLRDQNCDQDQTEILMLLYHLINSPQNFRENCLALANSTFQSHHSAAIQVLNGLEDLPTEALLAMRRKLSGVPASIPCLLKKKYNRRRDSVIHYIRNTSEKMLSETGGGEELQEPLAKSLAIAGLSVMQTSGSLNSSVTDFSQFSPEIKVLQNEILKAIWLLGKKKLKLQEVQTLQLLLDPNANVPKGSLRTAMNKLLTEYLFECSEFNTIPKPLTEALAIINRSSCKSRSGCHPKEQIEEEVECILGFKF